Protein AF-A0A8J9YE85-F1 (afdb_monomer)

Nearest PDB structures (foldseek):
  6ahu-assembly1_H  TM=3.643E-01  e=5.214E+00  Homo sapiens

Sequence (180 aa):
MEDIVALFESRMSVFEKSLVQSQTTTKNTSTGSDISALAADYTVFKDLMWKSLSMLRQQLQLLTAGFDRHEMLSRRKVLLFHGLPEDSDEQTESKVLTVIAEKMNLADFDTSSIDFSHRLGTKKDRPRPILSLPSHQTIFSTKDLKERKPKGKRRDKGGEEIKEEKKERKRRKSEERIKN

Mean predicted aligned error: 16.66 Å

pLDDT: mean 77.26, std 16.59, range [39.69, 96.94]

Structure (mmCIF, N/CA/C/O backbone):
data_AF-A0A8J9YE85-F1
#
_entry.id   AF-A0A8J9YE85-F1
#
loop_
_atom_site.group_PDB
_atom_site.id
_atom_site.type_symbol
_atom_site.label_atom_id
_atom_site.label_alt_id
_atom_site.label_comp_id
_atom_site.label_asym_id
_atom_site.label_entity_id
_atom_site.label_seq_id
_atom_site.pdbx_PDB_ins_code
_atom_site.Cartn_x
_atom_site.Cartn_y
_atom_site.Cartn_z
_atom_site.occupancy
_atom_site.B_iso_or_equiv
_atom_site.auth_seq_id
_atom_site.auth_comp_id
_atom_site.auth_asym_id
_atom_site.auth_atom_id
_atom_site.pdbx_PDB_model_num
ATOM 1 N N . MET A 1 1 ? -13.705 11.549 16.065 1.00 61.84 1 MET A N 1
ATOM 2 C CA . MET A 1 1 ? -13.325 10.409 16.938 1.00 61.84 1 MET A CA 1
ATOM 3 C C . MET A 1 1 ? -13.481 10.774 18.405 1.00 61.84 1 MET A C 1
ATOM 5 O O . MET A 1 1 ? -13.991 9.939 19.136 1.00 61.84 1 MET A O 1
ATOM 9 N N . GLU A 1 2 ? -13.136 12.000 18.809 1.00 75.44 2 GLU A N 1
ATOM 10 C CA . GLU A 1 2 ? -13.399 12.525 20.162 1.00 75.44 2 GLU A CA 1
ATOM 11 C C . GLU A 1 2 ? -14.870 12.378 20.587 1.00 75.44 2 GLU A C 1
ATOM 13 O O . GLU A 1 2 ? -15.130 11.910 21.689 1.00 75.44 2 GLU A O 1
ATOM 18 N N . ASP A 1 3 ? -15.828 12.608 19.682 1.00 83.25 3 ASP A N 1
ATOM 19 C CA . ASP A 1 3 ? -17.262 12.442 19.984 1.00 83.25 3 ASP A CA 1
ATOM 20 C C . ASP A 1 3 ? -17.665 11.002 20.347 1.00 83.25 3 ASP A C 1
ATOM 22 O O . ASP A 1 3 ? -18.551 10.782 21.169 1.00 83.25 3 ASP A O 1
ATOM 26 N N . ILE A 1 4 ? -17.013 10.001 19.744 1.00 82.50 4 ILE A N 1
ATOM 27 C CA . ILE A 1 4 ? -17.285 8.579 20.012 1.00 82.50 4 ILE A CA 1
ATOM 28 C C . ILE A 1 4 ? -16.676 8.177 21.358 1.00 82.50 4 ILE A C 1
ATOM 30 O O . ILE A 1 4 ? -17.296 7.438 22.118 1.00 82.50 4 ILE A O 1
ATOM 34 N N . VAL A 1 5 ? -15.484 8.695 21.664 1.00 85.25 5 VAL A N 1
ATOM 35 C CA . VAL A 1 5 ? -14.819 8.484 22.955 1.00 85.25 5 VAL A CA 1
ATOM 36 C C . VAL A 1 5 ? -15.654 9.100 24.077 1.00 85.25 5 VAL A C 1
ATOM 38 O O . VAL A 1 5 ? -16.018 8.391 25.010 1.00 85.25 5 VAL A O 1
ATOM 41 N N . ALA A 1 6 ? -16.076 10.358 23.927 1.00 88.94 6 ALA A N 1
ATOM 42 C CA . ALA A 1 6 ? -16.944 11.034 24.888 1.00 88.94 6 ALA A CA 1
ATOM 43 C C . ALA A 1 6 ? -18.295 10.313 25.070 1.00 88.94 6 ALA A C 1
ATOM 45 O O . ALA A 1 6 ? -18.793 10.188 26.190 1.00 88.94 6 ALA A O 1
ATOM 46 N N . LEU A 1 7 ? -18.880 9.780 23.988 1.00 86.12 7 LEU A N 1
ATOM 47 C CA . LEU A 1 7 ? -20.104 8.976 24.047 1.00 86.12 7 LEU A CA 1
ATOM 48 C C . LEU A 1 7 ? -19.905 7.679 24.849 1.00 86.12 7 LEU A C 1
ATOM 50 O O . LEU A 1 7 ? -20.777 7.309 25.640 1.00 86.12 7 LEU A O 1
ATOM 54 N N . PHE A 1 8 ? -18.781 6.984 24.656 1.00 88.00 8 PHE A N 1
ATOM 55 C CA . PHE A 1 8 ? -18.469 5.757 25.391 1.00 88.00 8 PHE A CA 1
ATOM 56 C C . PHE A 1 8 ? -18.176 6.023 26.861 1.00 88.00 8 PHE A C 1
ATOM 58 O O . PHE A 1 8 ? -18.730 5.330 27.709 1.00 88.00 8 PHE A O 1
ATOM 65 N N . GLU A 1 9 ? -17.377 7.041 27.169 1.00 89.31 9 GLU A N 1
ATOM 66 C CA . GLU A 1 9 ? -17.080 7.449 28.545 1.00 89.31 9 GLU A CA 1
ATOM 67 C C . GLU A 1 9 ? -18.351 7.866 29.289 1.00 89.31 9 GLU A C 1
ATOM 69 O O . GLU A 1 9 ? -18.588 7.434 30.417 1.00 89.31 9 GLU A O 1
ATOM 74 N N . SER A 1 10 ? -19.228 8.631 28.632 1.00 88.88 10 SER A N 1
ATOM 75 C CA . SER A 1 10 ? -20.524 9.022 29.187 1.00 88.88 10 SER A CA 1
ATOM 76 C C . SER A 1 10 ? -21.403 7.804 29.492 1.00 88.88 10 SER A C 1
ATOM 78 O O . SER A 1 10 ? -21.890 7.657 30.615 1.00 88.88 10 SER A O 1
ATOM 80 N N . ARG A 1 11 ? -21.569 6.886 28.527 1.00 85.56 11 ARG A N 1
ATOM 81 C CA . ARG A 1 11 ? -22.364 5.657 28.702 1.00 85.56 11 ARG A CA 1
ATOM 82 C C . ARG A 1 11 ? -21.784 4.740 29.779 1.00 85.56 11 ARG A C 1
ATOM 84 O O . ARG A 1 11 ? -22.551 4.208 30.579 1.00 85.56 11 ARG A O 1
ATOM 91 N N . MET A 1 12 ? -20.460 4.591 29.829 1.00 86.56 12 MET A N 1
ATOM 92 C CA . MET A 1 12 ? -19.775 3.794 30.848 1.00 86.56 12 MET A CA 1
ATOM 93 C C . MET A 1 12 ? -19.963 4.403 32.240 1.00 86.56 12 MET A C 1
ATOM 95 O O . MET A 1 12 ? -20.317 3.693 33.174 1.00 86.56 12 MET A O 1
ATOM 99 N N . SER A 1 13 ? -19.835 5.727 32.369 1.00 88.06 13 SER A N 1
ATOM 100 C CA . SER A 1 13 ? -20.046 6.428 33.640 1.00 88.06 13 SER A CA 1
ATOM 101 C C . SER A 1 13 ? -21.478 6.268 34.161 1.00 88.06 13 SER A C 1
ATOM 103 O O . SER A 1 13 ? -21.687 6.077 35.359 1.00 88.06 13 SER A O 1
ATOM 105 N N . VAL A 1 14 ? -22.482 6.322 33.277 1.00 85.69 14 VAL A N 1
ATOM 106 C CA . VAL A 1 14 ? -23.893 6.086 33.642 1.00 85.69 14 VAL A CA 1
ATOM 107 C C . VAL A 1 14 ? -24.110 4.644 34.108 1.00 85.69 14 VAL A C 1
ATOM 109 O O . VAL A 1 14 ? -24.801 4.416 35.105 1.00 85.69 14 VAL A O 1
ATOM 112 N N . PHE A 1 15 ? -23.493 3.678 33.427 1.00 83.62 15 PHE A N 1
ATOM 113 C CA . PHE A 1 15 ? -23.564 2.269 33.800 1.00 83.62 15 PHE A CA 1
ATOM 114 C C . PHE A 1 15 ? -22.900 1.995 35.159 1.00 83.62 15 PHE A C 1
ATOM 116 O O . PHE A 1 15 ? -23.511 1.370 36.024 1.00 83.62 15 PHE A O 1
ATOM 123 N N . GLU A 1 16 ? -21.692 2.516 35.388 1.00 84.19 16 GLU A N 1
ATOM 124 C CA . GLU A 1 16 ? -20.968 2.376 36.658 1.00 84.19 16 GLU A CA 1
ATOM 125 C C . GLU A 1 16 ? -21.749 2.976 37.831 1.00 84.19 16 GLU A C 1
ATOM 127 O O . GLU A 1 16 ? -21.897 2.330 38.868 1.00 84.19 16 GLU A O 1
ATOM 132 N N . LYS A 1 17 ? -22.320 4.176 37.661 1.00 84.75 17 LYS A N 1
ATOM 133 C CA . LYS A 1 17 ? -23.184 4.799 38.678 1.00 84.75 17 LYS A CA 1
ATOM 134 C C . LYS A 1 17 ? -24.390 3.923 39.016 1.00 84.75 17 LYS A C 1
ATOM 136 O O . LYS A 1 17 ? -24.688 3.730 40.193 1.00 84.75 17 LYS A O 1
ATOM 141 N N . SER A 1 18 ? -25.040 3.363 37.996 1.00 81.88 18 SER A N 1
ATOM 142 C CA . SER A 1 18 ? -26.200 2.480 38.166 1.00 81.88 18 SER A CA 1
ATOM 143 C C . SER A 1 18 ? -25.818 1.184 38.892 1.00 81.88 18 SER A C 1
ATOM 145 O O . SER A 1 18 ? -26.514 0.767 39.813 1.00 81.88 18 SER A O 1
ATOM 147 N N . LEU A 1 19 ? -24.657 0.602 38.575 1.00 81.25 19 LEU A N 1
ATOM 148 C CA . LEU A 1 19 ? -24.124 -0.587 39.248 1.00 81.25 19 LEU A CA 1
ATOM 149 C C . LEU A 1 19 ? -23.833 -0.336 40.739 1.00 81.25 19 LEU A C 1
ATOM 151 O O . LEU A 1 19 ? -24.217 -1.141 41.590 1.00 81.25 19 LEU A O 1
ATOM 155 N N . VAL A 1 20 ? -23.188 0.789 41.067 1.00 82.50 20 VAL A N 1
ATOM 156 C CA . VAL A 1 20 ? -22.874 1.183 42.456 1.00 82.50 20 VAL A CA 1
ATOM 157 C C . VAL A 1 20 ? -24.154 1.419 43.268 1.00 82.50 20 VAL A C 1
ATOM 159 O O . VAL A 1 20 ? -24.246 1.031 44.438 1.00 82.50 20 VAL A O 1
ATOM 162 N N . GLN A 1 21 ? -25.177 2.005 42.644 1.00 79.19 21 GLN A N 1
ATOM 163 C CA . GLN A 1 21 ? -26.478 2.240 43.269 1.00 79.19 21 GLN A CA 1
ATOM 164 C C . GLN A 1 21 ? -27.244 0.931 43.527 1.00 79.19 21 GLN A C 1
ATOM 166 O O . GLN A 1 21 ? -27.798 0.737 44.612 1.00 79.19 21 GLN A O 1
ATOM 171 N N . SER A 1 22 ? -27.213 -0.019 42.587 1.00 72.19 22 SER A N 1
ATOM 172 C CA . SER A 1 22 ? -27.808 -1.347 42.782 1.00 72.19 22 SER A CA 1
ATOM 173 C C . SER A 1 22 ? -27.101 -2.139 43.889 1.00 72.19 22 SER A C 1
ATOM 175 O O . SER A 1 22 ? -27.764 -2.813 44.673 1.00 72.19 22 SER A O 1
ATOM 177 N N . GLN A 1 23 ? -25.773 -2.029 44.015 1.00 72.19 23 GLN A N 1
ATOM 178 C CA . GLN A 1 23 ? -25.004 -2.697 45.075 1.00 72.19 23 GLN A CA 1
ATOM 179 C C . GLN A 1 23 ? -25.269 -2.118 46.470 1.00 72.19 23 GLN A C 1
ATOM 181 O O . GLN A 1 23 ? -25.379 -2.876 47.430 1.00 72.19 23 GLN A O 1
ATOM 186 N N . THR A 1 24 ? -25.416 -0.799 46.603 1.00 66.56 24 THR A N 1
ATOM 187 C CA . THR A 1 24 ? -25.670 -0.141 47.900 1.00 66.56 24 THR A CA 1
ATOM 188 C C . THR A 1 24 ? -27.098 -0.354 48.417 1.00 66.56 24 THR A C 1
ATOM 190 O O . THR A 1 24 ? -27.307 -0.409 49.630 1.00 66.56 24 THR A O 1
ATOM 193 N N . THR A 1 25 ? -28.070 -0.564 47.522 1.00 59.34 25 THR A N 1
ATOM 194 C CA . THR A 1 25 ? -29.496 -0.742 47.868 1.00 59.34 25 THR A CA 1
ATOM 195 C C . THR A 1 25 ? -29.852 -2.183 48.289 1.00 59.34 25 THR A C 1
ATOM 197 O O . THR A 1 25 ? -30.897 -2.419 48.892 1.00 59.34 25 THR A O 1
ATOM 200 N N . THR A 1 26 ? -28.955 -3.162 48.090 1.00 53.44 26 THR A N 1
ATOM 201 C CA . THR A 1 26 ? -29.161 -4.590 48.443 1.00 53.44 26 THR A CA 1
ATOM 202 C C . THR A 1 26 ? -29.450 -4.886 49.923 1.00 53.44 26 THR A C 1
ATOM 204 O O . THR A 1 26 ? -29.822 -6.015 50.240 1.00 53.44 26 THR A O 1
ATOM 207 N N . LYS A 1 27 ? -29.348 -3.915 50.844 1.00 55.06 27 LYS A N 1
ATOM 208 C CA . LYS A 1 27 ? -29.733 -4.124 52.251 1.00 55.06 27 LYS A CA 1
ATOM 209 C C . LYS A 1 27 ? -31.244 -4.143 52.505 1.00 55.06 27 LYS A C 1
ATOM 211 O O . LYS A 1 27 ? -31.629 -4.752 53.492 1.00 55.06 27 LYS A O 1
ATOM 216 N N . ASN A 1 28 ? -32.090 -3.574 51.640 1.00 49.84 28 ASN A N 1
ATOM 217 C CA . ASN A 1 28 ? -33.546 -3.557 51.839 1.00 49.84 28 ASN A CA 1
ATOM 218 C C . ASN A 1 28 ? -34.303 -3.834 50.520 1.00 49.84 28 ASN A C 1
ATOM 220 O O . ASN A 1 28 ? -34.414 -2.958 49.676 1.00 49.84 28 ASN A O 1
ATOM 224 N N . THR A 1 29 ? -34.818 -5.065 50.379 1.00 53.19 29 THR A N 1
ATOM 225 C CA . THR A 1 29 ? -35.979 -5.516 49.564 1.00 53.19 29 THR A CA 1
ATOM 226 C C . THR A 1 29 ? -36.220 -4.918 48.155 1.00 53.19 29 THR A C 1
ATOM 228 O O . THR A 1 29 ? -36.601 -3.760 48.039 1.00 53.19 29 THR A O 1
ATOM 231 N N . SER A 1 30 ? -36.193 -5.799 47.127 1.00 54.22 30 SER A N 1
ATOM 232 C CA . SER A 1 30 ? -36.649 -5.668 45.704 1.00 54.22 30 SER A CA 1
ATOM 233 C C . SER A 1 30 ? -35.582 -5.627 44.579 1.00 54.22 30 SER A C 1
ATOM 235 O O . SER A 1 30 ? -35.732 -4.956 43.569 1.00 54.22 30 SER A O 1
ATOM 237 N N . THR A 1 31 ? -34.519 -6.428 44.680 1.00 56.69 31 THR A N 1
ATOM 238 C CA . THR A 1 31 ? -33.311 -6.350 43.822 1.00 56.69 31 THR A CA 1
ATOM 239 C C . THR A 1 31 ? -33.367 -7.046 42.445 1.00 56.69 31 THR A C 1
ATOM 241 O O . THR A 1 31 ? -32.413 -6.946 41.677 1.00 56.69 31 THR A O 1
ATOM 244 N N . GLY A 1 32 ? -34.438 -7.769 42.098 1.00 59.59 32 GLY A N 1
ATOM 245 C CA . GLY A 1 32 ? -34.475 -8.619 40.892 1.00 59.59 32 GLY A CA 1
ATOM 246 C C . GLY A 1 32 ? -34.659 -7.879 39.557 1.00 59.59 32 GLY A C 1
ATOM 247 O O . GLY A 1 32 ? -34.050 -8.262 38.558 1.00 59.59 32 GLY A O 1
ATOM 248 N N . SER A 1 33 ? -35.478 -6.821 39.520 1.00 61.28 33 SER A N 1
ATOM 249 C CA . SER A 1 33 ? -35.783 -6.090 38.277 1.00 61.28 33 SER A CA 1
ATOM 250 C C . SER A 1 33 ? -34.663 -5.141 37.859 1.00 61.28 33 SER A C 1
ATOM 252 O O . SER A 1 33 ? -34.353 -5.056 36.673 1.00 61.28 33 SER A O 1
ATOM 254 N N . ASP A 1 34 ? -34.015 -4.483 38.822 1.00 73.06 34 ASP A N 1
ATOM 255 C CA . ASP A 1 34 ? -32.970 -3.487 38.552 1.00 73.06 34 ASP A CA 1
ATOM 256 C C . ASP A 1 34 ? -31.701 -4.128 37.984 1.00 73.06 34 ASP A C 1
ATOM 258 O O . ASP A 1 34 ? -31.087 -3.599 37.059 1.00 73.06 34 ASP A O 1
ATOM 262 N N . ILE A 1 35 ? -31.342 -5.322 38.466 1.00 78.94 35 ILE A N 1
ATOM 263 C CA . ILE A 1 35 ? -30.195 -6.076 37.944 1.00 78.94 35 ILE A CA 1
ATOM 264 C C . ILE A 1 35 ? -30.481 -6.579 36.520 1.00 78.94 35 ILE A C 1
ATOM 266 O O . ILE A 1 35 ? -29.587 -6.577 35.674 1.00 78.94 35 ILE A O 1
ATOM 270 N N . SER A 1 36 ? -31.725 -6.973 36.226 1.00 82.19 36 SER A N 1
ATOM 271 C CA . SER A 1 36 ? -32.127 -7.389 34.876 1.00 82.19 36 SER A CA 1
ATOM 272 C C . SER A 1 36 ? -32.099 -6.224 33.883 1.00 82.19 36 SER A C 1
ATOM 274 O O . SER A 1 36 ? -31.673 -6.410 32.743 1.00 82.19 36 SER A O 1
ATOM 276 N N . ALA A 1 37 ? -32.535 -5.032 34.299 1.00 82.31 37 ALA A N 1
ATOM 277 C CA . ALA A 1 37 ? -32.461 -3.823 33.481 1.00 82.31 37 ALA A CA 1
ATOM 278 C C . ALA A 1 37 ? -31.002 -3.422 33.213 1.00 82.31 37 ALA A C 1
ATOM 280 O O . ALA A 1 37 ? -30.626 -3.174 32.069 1.00 82.31 37 ALA A O 1
ATOM 281 N N . LEU A 1 38 ? -30.151 -3.480 34.241 1.00 83.19 38 LEU A N 1
ATOM 282 C CA . LEU A 1 38 ? -28.723 -3.201 34.112 1.00 83.19 38 LEU A CA 1
ATOM 283 C C . LEU A 1 38 ? -28.020 -4.197 33.175 1.00 83.19 38 LEU A C 1
ATOM 285 O O . LEU A 1 38 ? -27.192 -3.810 32.351 1.00 83.19 38 LEU A O 1
ATOM 289 N N . ALA A 1 39 ? -28.367 -5.484 33.252 1.00 85.19 39 ALA A N 1
ATOM 290 C CA . ALA A 1 39 ? -27.852 -6.492 32.330 1.00 85.19 39 ALA A CA 1
ATOM 291 C C . ALA A 1 39 ? -28.259 -6.199 30.874 1.00 85.19 39 ALA A C 1
ATOM 293 O O . ALA A 1 39 ? -27.429 -6.326 29.971 1.00 85.19 39 ALA A O 1
ATOM 294 N N . ALA A 1 40 ? -29.500 -5.758 30.642 1.00 86.31 40 ALA A N 1
ATOM 295 C CA . ALA A 1 40 ? -29.955 -5.345 29.318 1.00 86.31 40 ALA A CA 1
ATOM 296 C C . ALA A 1 40 ? -29.157 -4.132 28.802 1.00 86.31 40 ALA A C 1
ATOM 298 O O . ALA A 1 40 ? -28.627 -4.178 27.689 1.00 86.31 40 ALA A O 1
ATOM 299 N N . ASP A 1 41 ? -28.957 -3.104 29.627 1.00 84.06 41 ASP A N 1
ATOM 300 C CA . ASP A 1 41 ? -28.161 -1.925 29.262 1.00 84.06 41 ASP A CA 1
ATOM 301 C C . ASP A 1 41 ? -26.705 -2.27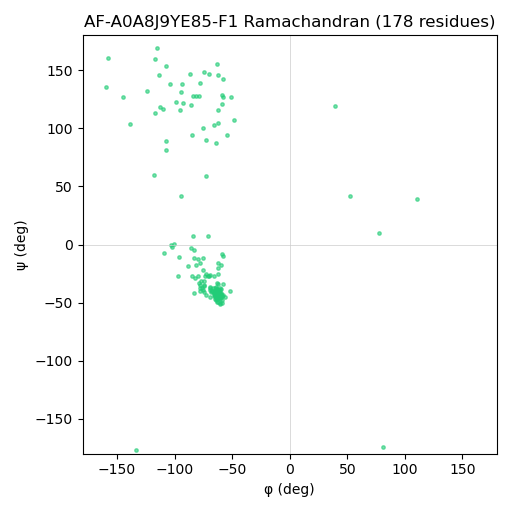7 28.928 1.00 84.06 41 ASP A C 1
ATOM 303 O O . ASP A 1 41 ? -26.144 -1.767 27.951 1.00 84.06 41 ASP A O 1
ATOM 307 N N . TYR A 1 42 ? -26.103 -3.211 29.673 1.00 85.31 42 TYR A N 1
ATOM 308 C CA . TYR A 1 42 ? -24.766 -3.721 29.367 1.00 85.31 42 TYR A CA 1
ATOM 309 C C . TYR A 1 42 ? -24.708 -4.396 27.993 1.00 85.31 42 TYR A C 1
ATOM 311 O O . TYR A 1 42 ? -23.774 -4.156 27.224 1.00 85.31 42 TYR A O 1
ATOM 319 N N . THR A 1 43 ? -25.701 -5.227 27.656 1.00 90.00 43 THR A N 1
ATOM 320 C CA . THR A 1 43 ? -25.740 -5.885 26.340 1.00 90.00 43 THR A CA 1
ATOM 321 C C . THR A 1 43 ? -25.862 -4.875 25.202 1.00 90.00 43 THR A C 1
ATOM 323 O O . THR A 1 43 ? -25.123 -4.972 24.223 1.00 90.00 43 THR A O 1
ATOM 326 N N . VAL A 1 44 ? -26.687 -3.838 25.371 1.00 88.88 44 VAL A N 1
ATOM 327 C CA . VAL A 1 44 ? -26.838 -2.754 24.390 1.00 88.88 44 VAL A CA 1
ATOM 328 C C . VAL A 1 44 ? -25.531 -1.979 24.212 1.00 88.88 44 VAL A C 1
ATOM 330 O O . VAL A 1 44 ? -25.119 -1.701 23.083 1.00 88.88 44 VAL A O 1
ATOM 333 N N . PHE A 1 45 ? -24.845 -1.651 25.310 1.00 87.25 45 PHE A N 1
ATOM 334 C CA . PHE A 1 45 ? -23.551 -0.972 25.257 1.00 87.25 45 PHE 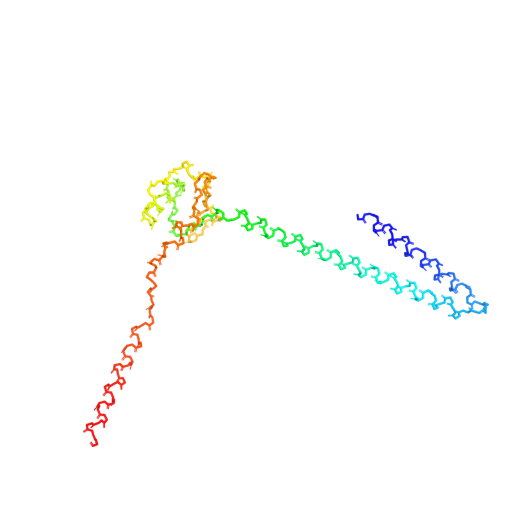A CA 1
ATOM 335 C C . PHE A 1 45 ? -22.477 -1.832 24.575 1.00 87.25 45 PHE A C 1
ATOM 337 O O . PHE A 1 45 ? -21.739 -1.352 23.710 1.00 87.25 45 PHE A O 1
ATOM 344 N N . LYS A 1 46 ? -22.415 -3.123 24.911 1.00 89.69 46 LYS A N 1
ATOM 345 C CA . LYS A 1 46 ? -21.496 -4.079 24.289 1.00 89.69 46 LYS A CA 1
ATOM 346 C C . LYS A 1 46 ? -21.736 -4.193 22.783 1.00 89.69 46 LYS A C 1
ATOM 348 O O . LYS A 1 46 ? -20.777 -4.191 22.011 1.00 89.69 46 LYS A O 1
ATOM 353 N N . ASP A 1 47 ? -22.990 -4.241 22.352 1.00 91.81 47 ASP A N 1
ATOM 354 C CA . ASP A 1 47 ? -23.337 -4.268 20.931 1.00 91.81 47 ASP A CA 1
ATOM 355 C C . ASP A 1 47 ? -22.924 -2.978 20.217 1.00 91.81 47 ASP A C 1
ATOM 357 O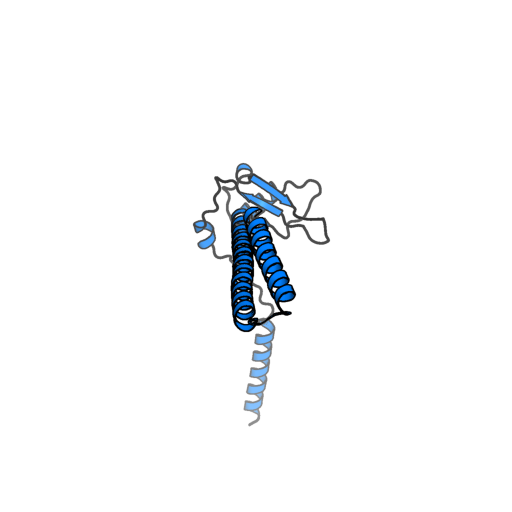 O . ASP A 1 47 ? -22.412 -3.027 19.096 1.00 91.81 47 ASP A O 1
ATOM 361 N N . LEU A 1 48 ? -23.097 -1.821 20.862 1.00 89.94 48 LEU A N 1
ATOM 362 C CA . LEU A 1 48 ? -22.636 -0.536 20.335 1.00 89.94 48 LEU A CA 1
ATOM 363 C C . LEU A 1 48 ? -21.109 -0.513 20.152 1.00 89.94 48 LEU A C 1
ATOM 365 O O . LEU A 1 48 ? -20.623 -0.086 19.101 1.00 89.94 48 LEU A O 1
ATOM 369 N N . MET A 1 49 ? -20.359 -1.013 21.136 1.00 89.69 49 MET A N 1
ATOM 370 C CA . MET A 1 49 ? -18.901 -1.159 21.072 1.00 89.69 49 MET A CA 1
ATOM 371 C C . MET A 1 49 ? -18.478 -2.043 19.891 1.00 89.69 49 MET A C 1
ATOM 373 O O . MET A 1 49 ? -17.656 -1.634 19.068 1.00 89.69 49 MET A O 1
ATOM 377 N N . TRP A 1 50 ? -19.081 -3.228 19.751 1.00 92.25 50 TRP A N 1
ATOM 378 C CA . TRP A 1 50 ? -18.767 -4.151 18.656 1.00 92.25 50 TRP A CA 1
ATOM 379 C C . TRP A 1 50 ? -19.117 -3.594 17.280 1.00 92.25 50 TRP A C 1
ATOM 381 O O . TRP A 1 50 ? -18.343 -3.765 16.333 1.00 92.25 50 TRP A O 1
ATOM 391 N N . LYS A 1 51 ? -20.254 -2.902 17.159 1.00 92.75 51 LYS A N 1
ATOM 392 C CA . LYS A 1 51 ? -20.645 -2.213 15.923 1.00 92.75 51 LYS A CA 1
ATOM 393 C C . LYS A 1 51 ? -19.639 -1.125 15.561 1.00 92.75 51 LYS A C 1
ATOM 395 O O . LYS A 1 51 ? -19.212 -1.056 14.412 1.00 92.75 51 LYS A O 1
ATOM 400 N N . SER A 1 52 ? -19.202 -0.336 16.538 1.00 91.44 52 SER A N 1
ATOM 401 C CA . SER A 1 52 ? -18.228 0.741 16.326 1.00 91.44 52 SER A CA 1
ATOM 402 C C . SER A 1 52 ? -16.855 0.202 15.915 1.00 91.44 52 SER A C 1
ATOM 404 O O . SER A 1 52 ? -16.260 0.694 14.957 1.00 91.44 52 SER A O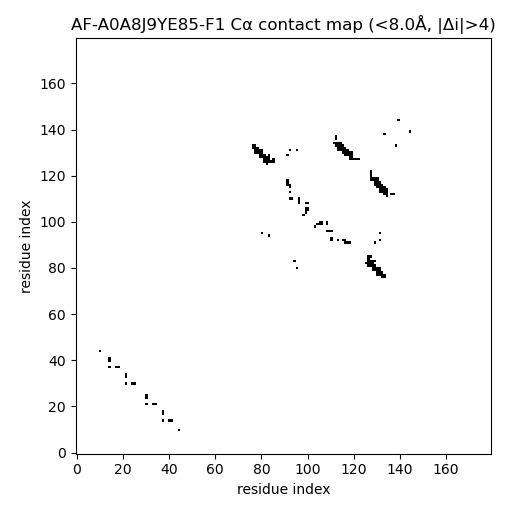 1
ATOM 406 N N . LEU A 1 53 ? -16.383 -0.869 16.563 1.00 92.12 53 LEU A N 1
ATOM 407 C CA . LEU A 1 53 ? -15.145 -1.557 16.183 1.00 92.12 53 LEU A CA 1
ATOM 408 C C . LEU A 1 53 ? -15.238 -2.148 14.767 1.00 92.12 53 LEU A C 1
ATOM 410 O O . LEU A 1 53 ? -14.301 -2.039 13.976 1.00 92.12 53 LEU A O 1
ATOM 414 N N . SER A 1 54 ? -16.379 -2.756 14.435 1.00 95.06 54 SER A N 1
ATOM 415 C CA . SER A 1 54 ? -16.622 -3.324 13.104 1.00 95.06 54 SER A CA 1
ATOM 416 C C . SER A 1 54 ? -16.622 -2.243 12.025 1.00 95.06 54 SER A C 1
ATOM 418 O O . SER A 1 54 ? -16.005 -2.431 10.978 1.00 95.06 54 SER A O 1
ATOM 420 N N . MET A 1 55 ? -17.235 -1.091 12.301 1.00 93.69 55 MET A N 1
ATOM 421 C CA . MET A 1 55 ? -17.233 0.070 11.412 1.00 93.69 55 ME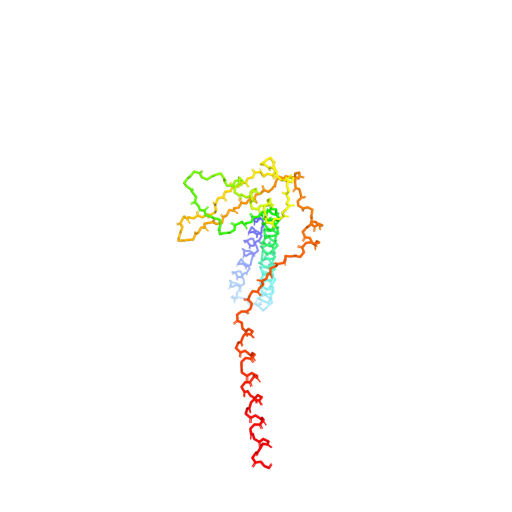T A CA 1
ATOM 422 C C . MET A 1 55 ? -15.809 0.588 11.177 1.00 93.69 55 MET A C 1
ATOM 424 O O . MET A 1 55 ? -15.412 0.800 10.033 1.00 93.69 55 MET A O 1
ATOM 428 N N . LEU A 1 56 ? -15.006 0.730 12.238 1.00 93.31 56 LEU A N 1
ATOM 429 C CA . LEU A 1 56 ? -13.610 1.163 12.123 1.00 93.31 56 LEU A CA 1
ATOM 430 C C . LEU A 1 56 ? -12.787 0.179 11.282 1.00 93.31 56 LEU A C 1
ATOM 432 O O . LEU A 1 56 ? -12.030 0.582 10.400 1.00 93.31 56 LEU A O 1
ATOM 436 N N . ARG A 1 57 ? -12.978 -1.126 11.505 1.00 95.31 57 ARG A N 1
ATOM 437 C CA . ARG A 1 57 ? -12.352 -2.171 10.690 1.00 95.31 57 ARG A CA 1
ATOM 438 C C . ARG A 1 57 ? -12.739 -2.042 9.216 1.00 95.31 57 ARG A C 1
ATOM 440 O O . ARG A 1 57 ? -11.869 -2.156 8.358 1.00 95.31 57 ARG A O 1
ATOM 447 N N . GLN A 1 58 ? -14.015 -1.812 8.914 1.00 96.31 58 GLN A N 1
ATOM 448 C CA . GLN A 1 58 ? -14.485 -1.627 7.538 1.00 96.31 58 GLN A CA 1
ATOM 449 C C . GLN A 1 58 ? -13.881 -0.374 6.894 1.00 96.31 58 GLN A C 1
ATOM 451 O O . GLN A 1 58 ? -13.427 -0.436 5.754 1.00 96.31 58 GLN A O 1
ATOM 456 N N . GLN A 1 59 ? -13.811 0.741 7.626 1.00 95.25 59 GLN A N 1
ATOM 457 C CA . GLN A 1 59 ? -13.166 1.969 7.151 1.00 95.25 59 GLN A CA 1
ATOM 458 C C . GLN A 1 59 ? -11.685 1.746 6.836 1.00 95.25 59 GLN A C 1
ATOM 460 O O . GLN A 1 59 ? -11.212 2.178 5.786 1.00 95.25 59 GLN A O 1
ATOM 465 N N . LEU A 1 60 ? -10.968 1.015 7.694 1.00 96.81 60 LEU A N 1
ATOM 466 C CA . LEU A 1 60 ? -9.571 0.666 7.450 1.00 96.81 60 LEU A CA 1
ATOM 467 C C . LEU A 1 60 ? -9.420 -0.201 6.194 1.00 96.81 60 LEU A C 1
ATOM 469 O O . LEU A 1 60 ? -8.565 0.079 5.363 1.00 96.81 60 LEU A O 1
ATOM 473 N N . GLN A 1 61 ? -10.277 -1.209 6.015 1.00 96.56 61 GLN A N 1
ATOM 474 C CA . GLN A 1 61 ? -10.262 -2.059 4.820 1.00 96.56 61 GLN A CA 1
ATOM 475 C C . GLN A 1 61 ? -10.508 -1.260 3.534 1.00 96.56 61 GLN A C 1
ATOM 477 O O . GLN A 1 61 ? -9.813 -1.469 2.540 1.00 96.56 61 GLN A O 1
ATOM 482 N N . LEU A 1 62 ? -11.466 -0.329 3.556 1.00 96.19 62 LEU A N 1
ATOM 483 C CA . LEU A 1 62 ? -11.732 0.567 2.430 1.00 96.19 62 LEU A CA 1
ATOM 484 C C . LEU A 1 62 ? -10.530 1.466 2.132 1.00 96.19 62 LEU A C 1
ATOM 486 O O . LEU A 1 62 ? -10.181 1.647 0.966 1.00 96.19 62 LEU A O 1
ATOM 490 N N . LEU A 1 63 ? -9.878 1.990 3.171 1.00 96.94 63 LEU A N 1
ATOM 491 C CA . LEU A 1 63 ? -8.684 2.814 3.021 1.00 96.94 63 LEU A CA 1
ATOM 492 C C . LEU A 1 63 ? -7.526 2.019 2.410 1.00 96.94 63 LEU A C 1
ATOM 494 O O . LEU A 1 63 ? -6.904 2.499 1.466 1.00 96.94 63 LEU A O 1
ATOM 498 N N . THR A 1 64 ? -7.267 0.799 2.889 1.00 95.81 64 THR A N 1
ATOM 499 C CA . THR A 1 64 ? -6.225 -0.076 2.331 1.00 95.81 64 THR A CA 1
ATOM 500 C C . THR A 1 64 ? -6.501 -0.393 0.862 1.00 95.81 64 THR A C 1
ATOM 502 O O . THR A 1 64 ? -5.625 -0.208 0.024 1.00 95.81 64 THR A O 1
ATOM 505 N N . ALA A 1 65 ? -7.735 -0.767 0.516 1.00 95.06 65 ALA A N 1
ATOM 506 C CA . ALA A 1 65 ? -8.105 -1.038 -0.874 1.00 95.06 65 ALA A CA 1
ATOM 507 C C . ALA A 1 65 ? -7.993 0.212 -1.770 1.00 95.06 65 ALA A C 1
ATOM 509 O O . ALA A 1 65 ? -7.579 0.127 -2.930 1.00 95.06 65 ALA A O 1
ATOM 510 N N . GLY A 1 66 ? -8.355 1.385 -1.243 1.00 94.50 66 GLY A N 1
ATOM 511 C CA . GLY A 1 66 ? -8.191 2.664 -1.929 1.00 94.50 66 GLY A CA 1
ATOM 512 C C . GLY A 1 66 ? -6.722 3.013 -2.164 1.00 94.50 66 GLY A C 1
ATOM 513 O O . GLY A 1 66 ? -6.364 3.446 -3.262 1.00 94.50 66 GLY A O 1
ATOM 514 N N . PHE A 1 67 ? -5.871 2.770 -1.167 1.00 94.69 67 PHE A N 1
ATOM 515 C CA . PHE A 1 67 ? -4.430 2.974 -1.262 1.00 94.69 67 PHE A CA 1
ATOM 516 C C . PHE A 1 67 ? -3.800 2.060 -2.315 1.00 94.69 67 PHE A C 1
ATOM 518 O O . PHE A 1 67 ? -3.098 2.557 -3.193 1.00 94.69 67 PHE A O 1
ATOM 525 N N . ASP A 1 68 ? -4.131 0.767 -2.310 1.00 92.56 68 ASP A N 1
ATOM 526 C CA . ASP A 1 68 ? -3.653 -0.184 -3.319 1.00 92.56 68 ASP A CA 1
ATOM 527 C C . ASP A 1 68 ? -4.063 0.252 -4.728 1.00 92.56 68 ASP A C 1
ATOM 529 O O . ASP A 1 68 ? -3.252 0.262 -5.654 1.00 92.56 68 ASP A O 1
ATOM 533 N N . ARG A 1 69 ? -5.315 0.694 -4.906 1.00 90.50 69 ARG A N 1
ATOM 534 C CA . ARG A 1 69 ? -5.785 1.218 -6.195 1.00 90.50 69 ARG A CA 1
ATOM 535 C C . ARG A 1 69 ? -5.000 2.457 -6.617 1.00 90.50 69 ARG A C 1
ATOM 537 O O . ARG A 1 69 ? -4.644 2.574 -7.789 1.00 90.50 69 ARG A O 1
ATOM 544 N N . HIS A 1 70 ? -4.744 3.379 -5.695 1.00 90.06 70 HIS A N 1
ATOM 545 C CA . HIS A 1 70 ? -3.971 4.586 -5.972 1.00 90.06 70 HIS A CA 1
ATOM 546 C C . HIS A 1 70 ? -2.518 4.251 -6.341 1.00 90.06 70 HIS A C 1
ATOM 548 O O . HIS A 1 70 ? -1.987 4.768 -7.324 1.00 90.06 70 HIS A O 1
ATOM 554 N N . GLU A 1 71 ? -1.898 3.32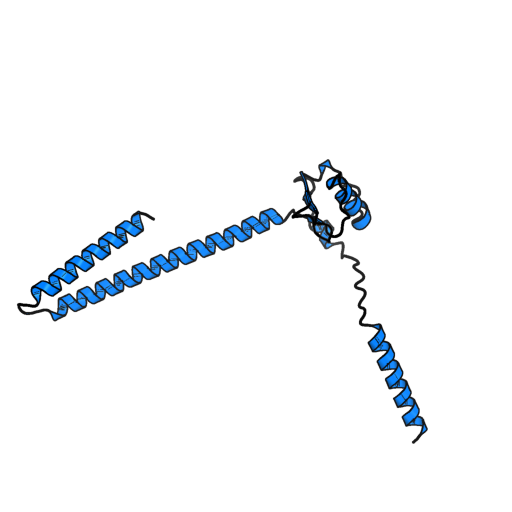1 -5.618 1.00 89.31 71 GLU A N 1
ATOM 555 C CA . GLU A 1 71 ? -0.557 2.831 -5.913 1.00 89.31 71 GLU A CA 1
ATOM 556 C C . GLU A 1 71 ? -0.499 2.140 -7.285 1.00 89.31 71 GLU A C 1
ATOM 558 O O . GLU A 1 71 ? 0.378 2.440 -8.099 1.00 89.31 71 GLU A O 1
ATOM 563 N N . MET A 1 72 ? -1.464 1.269 -7.596 1.00 86.88 72 MET A N 1
ATOM 564 C CA . MET A 1 72 ? -1.574 0.622 -8.906 1.00 86.88 72 MET A CA 1
ATOM 565 C C . MET A 1 72 ? -1.771 1.637 -10.038 1.00 86.88 72 MET A C 1
ATOM 567 O O . MET A 1 72 ? -1.172 1.491 -11.103 1.00 86.88 72 MET A O 1
ATOM 571 N N . LEU A 1 73 ? -2.585 2.676 -9.825 1.00 84.12 73 LEU A N 1
ATOM 572 C CA . LEU A 1 73 ? -2.787 3.744 -10.807 1.00 84.12 73 LEU A CA 1
ATOM 573 C C . LEU A 1 73 ? -1.510 4.552 -11.042 1.00 84.12 73 LEU A C 1
ATOM 575 O O . LEU A 1 73 ? -1.204 4.854 -12.196 1.00 84.12 73 LEU A O 1
ATOM 579 N N . SER A 1 74 ? -0.754 4.845 -9.983 1.00 81.00 74 SER A N 1
ATOM 580 C CA . SER A 1 74 ? 0.553 5.503 -10.077 1.00 81.00 74 SER A CA 1
ATOM 581 C C . SER A 1 74 ? 1.555 4.650 -10.868 1.00 81.00 74 SER A C 1
ATOM 583 O O . SER A 1 74 ? 2.221 5.134 -11.783 1.00 81.00 74 SER A O 1
ATOM 585 N N . ARG A 1 75 ? 1.582 3.334 -10.620 1.00 82.12 75 ARG A N 1
ATOM 586 C CA . ARG A 1 75 ? 2.474 2.389 -11.313 1.00 82.12 75 ARG A CA 1
ATOM 587 C C . ARG A 1 75 ? 2.052 2.059 -12.748 1.00 82.12 75 ARG A C 1
ATOM 589 O O . ARG A 1 75 ? 2.845 1.480 -13.482 1.00 82.12 75 ARG A O 1
ATOM 596 N N . ARG A 1 76 ? 0.841 2.416 -13.195 1.00 80.50 76 ARG A N 1
ATOM 597 C CA . ARG A 1 76 ? 0.305 1.944 -14.492 1.00 80.50 76 ARG A CA 1
ATOM 598 C C . ARG A 1 76 ? 1.108 2.394 -15.715 1.00 80.50 76 ARG A C 1
ATOM 600 O O . ARG A 1 76 ? 0.991 1.776 -16.766 1.00 80.50 76 ARG A O 1
ATOM 607 N N . LYS A 1 77 ? 1.837 3.508 -15.605 1.00 81.06 77 LYS A N 1
ATOM 608 C CA . LYS A 1 77 ? 2.650 4.068 -16.697 1.00 81.06 77 LYS A CA 1
ATOM 609 C C . LYS A 1 77 ? 4.137 3.762 -16.533 1.00 81.06 77 LYS A C 1
ATOM 611 O O . LYS A 1 77 ? 4.925 4.139 -17.381 1.00 81.06 77 LYS A O 1
ATOM 616 N N . VAL A 1 78 ? 4.521 3.088 -15.457 1.00 86.94 78 VAL A N 1
ATOM 617 C CA . VAL A 1 78 ? 5.912 2.753 -15.180 1.00 86.94 78 VAL A CA 1
ATOM 618 C C . VAL A 1 78 ? 6.331 1.553 -16.023 1.00 86.94 78 VAL A C 1
ATOM 620 O O . VAL A 1 78 ? 5.703 0.496 -15.959 1.00 86.94 78 VAL A O 1
ATOM 623 N N . LEU A 1 79 ? 7.442 1.686 -16.743 1.00 88.44 79 LEU A N 1
ATOM 624 C CA . LEU A 1 79 ? 8.139 0.571 -17.375 1.00 88.44 79 LEU A CA 1
ATOM 625 C C . LEU A 1 79 ? 9.393 0.215 -16.580 1.00 88.44 79 LEU A C 1
ATOM 627 O O . LEU A 1 79 ? 10.133 1.090 -16.130 1.00 88.44 79 LEU A O 1
ATOM 631 N N . LEU A 1 80 ? 9.627 -1.087 -16.416 1.00 91.56 80 LEU A N 1
ATOM 632 C CA . LEU A 1 80 ? 10.780 -1.612 -15.695 1.00 91.56 80 LEU A CA 1
ATOM 633 C C . LEU A 1 80 ? 11.659 -2.426 -16.645 1.00 91.56 80 LEU A C 1
ATOM 635 O O . LEU A 1 80 ? 11.258 -3.487 -17.129 1.00 91.56 80 LEU A O 1
ATOM 639 N N . PHE A 1 81 ? 12.864 -1.930 -16.910 1.00 91.19 81 PHE A N 1
ATOM 640 C CA . PHE A 1 81 ? 13.829 -2.581 -17.789 1.00 91.19 81 PHE A CA 1
ATOM 641 C C . PHE A 1 81 ? 14.856 -3.349 -16.962 1.00 91.19 81 PHE A C 1
ATOM 643 O O . PHE A 1 81 ? 15.554 -2.782 -16.121 1.00 91.19 81 PHE A O 1
ATOM 650 N N . HIS A 1 82 ? 14.961 -4.652 -17.213 1.00 92.25 82 HIS A N 1
ATOM 651 C CA . HIS A 1 82 ? 15.877 -5.551 -16.514 1.00 92.25 82 HIS A CA 1
ATOM 652 C C . HIS A 1 82 ? 17.043 -5.976 -17.408 1.00 92.25 82 HIS A C 1
ATOM 654 O O . HIS A 1 82 ? 16.906 -6.054 -18.626 1.00 92.25 82 HIS A O 1
ATOM 660 N N . GLY A 1 83 ? 18.174 -6.321 -16.785 1.00 89.25 83 GLY A N 1
ATOM 661 C CA . GLY A 1 83 ? 19.310 -6.931 -17.485 1.00 89.25 83 GLY A CA 1
ATOM 662 C C . GLY A 1 83 ? 20.161 -5.961 -18.303 1.00 89.25 83 GLY A C 1
ATOM 663 O O . GLY A 1 83 ? 21.023 -6.411 -19.050 1.00 89.25 83 GLY A O 1
ATOM 664 N N . LEU A 1 84 ? 19.943 -4.651 -18.166 1.00 90.62 84 LEU A N 1
ATOM 665 C CA . LEU A 1 84 ? 20.753 -3.644 -18.845 1.00 90.62 84 LEU A CA 1
ATOM 666 C C . LEU A 1 84 ? 22.059 -3.409 -18.077 1.00 90.62 84 LEU A C 1
ATOM 668 O O . LEU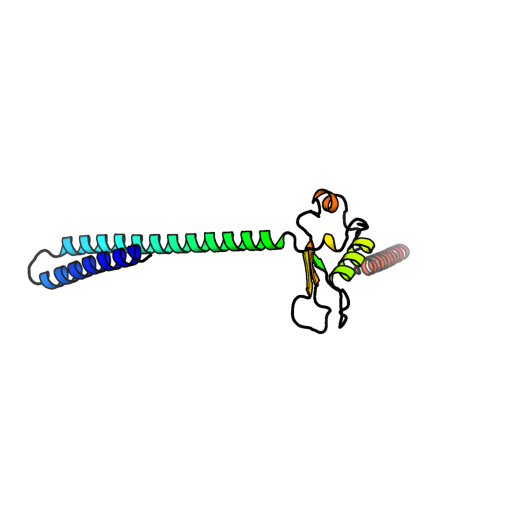 A 1 84 ? 21.980 -3.125 -16.879 1.00 90.62 84 LEU A O 1
ATOM 672 N N . PRO A 1 85 ? 23.234 -3.491 -18.724 1.00 89.25 85 PRO A N 1
ATOM 673 C CA . PRO A 1 85 ? 24.521 -3.293 -18.058 1.00 89.25 85 PRO A CA 1
ATOM 674 C C . PRO A 1 85 ? 24.599 -1.906 -17.403 1.00 89.25 85 PRO A C 1
ATOM 676 O O . PRO A 1 85 ? 24.030 -0.940 -17.921 1.00 89.25 85 PRO A O 1
ATOM 679 N N . GLU A 1 86 ? 25.233 -1.828 -16.232 1.00 89.69 86 GLU A N 1
ATOM 680 C CA . GLU A 1 86 ? 25.429 -0.586 -15.471 1.00 89.69 86 GLU A CA 1
ATOM 681 C C . GLU A 1 86 ? 26.786 0.030 -15.804 1.00 89.69 86 GLU A C 1
ATOM 683 O O . GLU A 1 86 ? 27.797 -0.661 -15.717 1.00 89.69 86 GLU A O 1
ATOM 688 N N . ASP A 1 87 ? 26.796 1.330 -16.099 1.00 87.81 87 ASP A N 1
ATOM 689 C CA . ASP A 1 87 ? 28.026 2.109 -16.284 1.00 87.81 87 ASP A CA 1
ATOM 690 C C . ASP A 1 87 ? 28.110 3.204 -15.209 1.00 87.81 87 ASP A C 1
ATOM 692 O O . ASP A 1 87 ? 27.102 3.544 -14.581 1.00 87.81 87 ASP A O 1
ATOM 696 N N . SER A 1 88 ? 29.308 3.738 -14.953 1.00 80.31 88 SER A N 1
ATOM 697 C CA . SER A 1 88 ? 29.528 4.761 -13.917 1.00 80.31 88 SER A CA 1
ATOM 698 C C . SER A 1 88 ? 28.856 6.100 -14.235 1.00 80.31 88 SER A C 1
ATOM 700 O O . SER A 1 88 ? 28.295 6.696 -13.321 1.00 80.31 88 SER A O 1
ATOM 702 N N . ASP A 1 89 ? 28.844 6.504 -15.509 1.00 83.25 89 ASP A N 1
ATOM 703 C CA . ASP A 1 89 ? 28.218 7.736 -16.018 1.00 83.25 89 ASP A CA 1
ATOM 704 C C . ASP A 1 89 ? 27.105 7.401 -17.021 1.00 83.25 89 ASP A C 1
ATOM 706 O O . ASP A 1 89 ? 27.166 7.726 -18.208 1.00 83.25 89 ASP A O 1
ATOM 710 N N . GLU A 1 90 ? 26.094 6.658 -16.569 1.00 83.12 90 GLU A N 1
ATOM 711 C CA . GLU A 1 90 ? 25.039 6.197 -17.468 1.00 83.12 90 GLU A CA 1
ATOM 712 C C . GLU A 1 90 ? 23.924 7.225 -17.699 1.00 83.12 90 GLU A C 1
ATOM 714 O O . GLU A 1 90 ? 23.251 7.677 -16.775 1.00 83.12 90 GLU A O 1
ATOM 719 N N . GLN A 1 91 ? 23.645 7.493 -18.976 1.00 89.56 91 GLN A N 1
ATOM 720 C CA . GLN A 1 91 ? 22.408 8.138 -19.410 1.00 89.56 91 GLN A CA 1
ATOM 721 C C . GLN A 1 91 ? 21.325 7.067 -19.568 1.00 89.56 91 GLN A C 1
ATOM 723 O O . GLN A 1 91 ? 21.239 6.371 -20.584 1.00 89.56 91 GLN A O 1
ATOM 728 N N . THR A 1 92 ? 20.530 6.873 -18.513 1.00 90.69 92 THR A N 1
ATOM 729 C CA . THR A 1 92 ? 19.531 5.790 -18.471 1.00 90.69 92 THR A CA 1
ATOM 730 C C . THR A 1 92 ? 18.449 5.945 -19.543 1.00 90.69 92 THR A C 1
ATOM 732 O O . THR A 1 92 ? 18.014 4.942 -20.103 1.00 90.69 92 THR A O 1
ATOM 735 N N . GLU A 1 93 ? 18.078 7.180 -19.884 1.00 90.81 93 GLU A N 1
ATOM 736 C CA . GLU A 1 93 ? 17.108 7.501 -20.937 1.00 90.81 93 GLU A CA 1
ATOM 737 C C . GLU A 1 93 ? 17.575 6.979 -22.295 1.00 90.81 93 GLU A C 1
ATOM 739 O O . GLU A 1 93 ? 16.861 6.219 -22.944 1.00 90.81 93 GLU A O 1
ATOM 744 N N . SER A 1 94 ? 18.815 7.288 -22.684 1.00 89.88 94 SER A N 1
ATOM 745 C CA . SER A 1 94 ? 19.398 6.834 -23.948 1.00 89.88 94 SER A CA 1
ATOM 746 C C . SER A 1 94 ? 19.435 5.309 -24.045 1.00 89.88 94 SER A C 1
ATOM 748 O O . SER A 1 94 ? 19.056 4.755 -25.073 1.00 89.88 94 SER A O 1
ATOM 750 N N . LYS A 1 95 ? 19.801 4.610 -22.959 1.00 89.69 95 LYS A N 1
ATOM 751 C CA . LYS A 1 95 ? 19.772 3.135 -22.916 1.00 89.69 95 LYS A CA 1
ATOM 752 C C . LYS A 1 95 ? 18.363 2.583 -23.131 1.00 89.69 95 LYS A C 1
ATOM 754 O O . LYS A 1 95 ? 18.190 1.599 -23.848 1.00 89.69 95 LYS A O 1
ATOM 759 N N . VAL A 1 96 ? 17.361 3.200 -22.509 1.00 90.69 96 VAL A N 1
ATOM 760 C CA . VAL A 1 96 ? 15.956 2.810 -22.674 1.00 90.69 96 VAL A CA 1
ATOM 761 C C . VAL A 1 96 ? 15.496 3.048 -24.114 1.00 90.69 96 VAL A C 1
ATOM 763 O O . VAL A 1 96 ? 14.906 2.146 -24.706 1.00 90.69 96 VAL A O 1
ATOM 766 N N . LEU A 1 97 ? 15.830 4.194 -24.712 1.00 90.00 97 LEU A N 1
ATOM 767 C CA . LEU A 1 97 ? 15.500 4.508 -26.105 1.00 90.00 97 LEU A CA 1
ATOM 768 C C . LEU A 1 97 ? 16.123 3.520 -27.088 1.00 90.00 97 LEU A C 1
ATOM 770 O O . LEU A 1 97 ? 15.414 3.004 -27.948 1.00 90.00 97 LEU A O 1
ATOM 774 N N . THR A 1 98 ? 17.405 3.180 -26.925 1.00 89.56 98 THR A N 1
ATOM 775 C CA . THR A 1 98 ? 18.064 2.163 -27.757 1.00 89.56 98 THR A CA 1
ATOM 776 C C . THR A 1 98 ? 17.318 0.831 -27.687 1.00 89.56 98 THR A C 1
ATOM 778 O O . THR A 1 98 ? 17.038 0.217 -28.712 1.00 89.56 98 THR A O 1
ATOM 781 N N . VAL A 1 99 ? 16.921 0.396 -26.487 1.00 89.94 99 VAL A N 1
ATOM 782 C CA . VAL A 1 99 ? 16.179 -0.861 -26.308 1.00 89.94 99 VAL A CA 1
ATOM 783 C C . VAL A 1 99 ? 14.796 -0.794 -26.954 1.00 89.94 99 VAL A C 1
ATOM 785 O O . VAL A 1 99 ? 14.373 -1.762 -27.588 1.00 89.94 99 VAL A O 1
ATOM 788 N N . ILE A 1 100 ? 14.085 0.324 -26.810 1.00 88.69 100 ILE A N 1
ATOM 789 C CA . ILE A 1 100 ? 12.766 0.530 -27.420 1.00 88.69 100 ILE A CA 1
ATOM 790 C C . ILE A 1 100 ? 12.879 0.519 -28.952 1.00 88.69 100 ILE A C 1
ATOM 792 O O . ILE A 1 100 ? 12.137 -0.214 -29.613 1.00 88.69 100 ILE A O 1
ATOM 796 N N . ALA A 1 101 ? 13.840 1.249 -29.514 1.00 88.44 101 ALA A N 1
ATOM 797 C CA . ALA A 1 101 ? 14.080 1.304 -30.950 1.00 88.44 101 ALA A CA 1
ATOM 798 C C . ALA A 1 101 ? 14.461 -0.077 -31.511 1.00 88.44 101 ALA A C 1
ATOM 800 O O . ALA A 1 101 ? 13.835 -0.550 -32.456 1.00 88.44 101 ALA A O 1
ATOM 801 N N . GLU A 1 102 ? 15.418 -0.772 -30.888 1.00 88.12 102 GLU A N 1
ATOM 802 C CA . GLU A 1 102 ? 15.933 -2.055 -31.382 1.00 88.12 102 GLU A CA 1
ATOM 803 C C . GLU A 1 102 ? 14.989 -3.240 -31.164 1.00 88.12 102 GLU A C 1
ATOM 805 O O . GLU A 1 102 ? 14.922 -4.152 -31.991 1.00 88.12 102 GLU A O 1
ATOM 810 N N . LYS A 1 103 ? 14.333 -3.315 -29.998 1.00 87.50 103 LYS A N 1
ATOM 811 C CA . LYS A 1 103 ? 13.541 -4.495 -29.612 1.00 87.50 103 LYS A CA 1
ATOM 812 C C . LYS A 1 103 ? 12.062 -4.327 -29.903 1.00 87.50 103 LYS A C 1
ATOM 814 O O . LYS A 1 103 ? 11.386 -5.336 -30.103 1.00 87.50 103 LYS A O 1
ATOM 819 N N . MET A 1 104 ? 11.557 -3.092 -29.914 1.00 81.94 104 MET A N 1
ATOM 820 C CA . MET A 1 104 ? 10.138 -2.808 -30.146 1.00 81.94 104 MET A CA 1
ATOM 821 C C . MET A 1 104 ? 9.857 -2.159 -31.507 1.00 81.94 104 MET A C 1
ATOM 823 O O . MET A 1 104 ? 8.688 -2.101 -31.896 1.00 81.94 104 MET A O 1
ATOM 827 N N . ASN A 1 105 ? 10.892 -1.774 -32.271 1.00 82.38 105 ASN A N 1
ATOM 828 C CA . ASN A 1 105 ? 10.774 -1.103 -33.574 1.00 82.38 105 ASN A CA 1
ATOM 829 C C . ASN A 1 105 ? 9.874 0.141 -33.501 1.00 82.38 105 ASN A C 1
ATOM 831 O O . ASN A 1 105 ? 9.018 0.350 -34.362 1.00 82.38 105 ASN A O 1
ATOM 835 N N . LEU A 1 106 ? 10.032 0.923 -32.433 1.00 79.69 106 LEU A N 1
ATOM 836 C CA . LEU A 1 106 ? 9.355 2.201 -32.235 1.00 79.69 106 LEU A CA 1
ATOM 837 C C . LEU A 1 106 ? 10.400 3.304 -32.416 1.00 79.69 106 LEU A C 1
ATOM 839 O O . LEU A 1 106 ? 11.088 3.667 -31.467 1.00 79.69 106 LEU A O 1
ATOM 843 N N . ALA A 1 107 ? 10.566 3.762 -33.658 1.00 72.75 107 ALA A N 1
ATOM 844 C CA . ALA A 1 107 ? 11.557 4.780 -34.021 1.00 72.75 107 ALA A CA 1
ATOM 845 C C . ALA A 1 107 ? 11.121 6.208 -33.646 1.00 72.75 107 ALA A C 1
ATOM 847 O O . ALA A 1 107 ? 11.957 7.099 -33.575 1.00 72.75 107 ALA A O 1
ATOM 848 N N . ASP A 1 108 ? 9.832 6.405 -33.358 1.00 78.31 108 ASP A N 1
ATOM 849 C CA . ASP A 1 108 ? 9.247 7.715 -33.046 1.00 78.31 108 ASP A CA 1
ATOM 850 C C . ASP A 1 108 ? 9.410 8.110 -31.561 1.00 78.31 108 ASP A C 1
ATOM 852 O O . ASP A 1 108 ? 8.820 9.087 -31.103 1.00 78.31 108 ASP A O 1
ATOM 856 N N . PHE A 1 109 ? 10.166 7.330 -30.780 1.00 80.56 109 PHE A N 1
ATOM 857 C CA . PHE A 1 109 ? 10.378 7.557 -29.350 1.00 80.56 109 PHE A CA 1
ATOM 858 C C . PHE A 1 109 ? 11.682 8.338 -29.131 1.00 80.56 109 PHE A C 1
ATOM 860 O O . PHE A 1 109 ? 12.765 7.837 -29.430 1.00 80.56 109 PHE A O 1
ATOM 867 N N . ASP A 1 110 ? 11.571 9.557 -28.605 1.00 83.62 110 ASP A N 1
ATOM 868 C CA . ASP A 1 110 ? 12.692 10.479 -28.361 1.00 83.62 110 ASP A CA 1
ATOM 869 C C . ASP A 1 110 ? 12.890 10.752 -26.855 1.00 83.62 110 ASP A C 1
ATOM 871 O O . ASP A 1 110 ? 12.037 10.398 -26.047 1.00 83.62 110 ASP A O 1
ATOM 875 N N . THR A 1 111 ? 13.982 11.385 -26.423 1.00 84.06 111 THR A N 1
ATOM 876 C CA . THR A 1 111 ? 14.225 11.692 -24.994 1.00 84.06 111 THR A CA 1
ATOM 877 C C . THR A 1 111 ? 13.112 12.540 -24.381 1.00 84.06 111 THR A C 1
ATOM 879 O O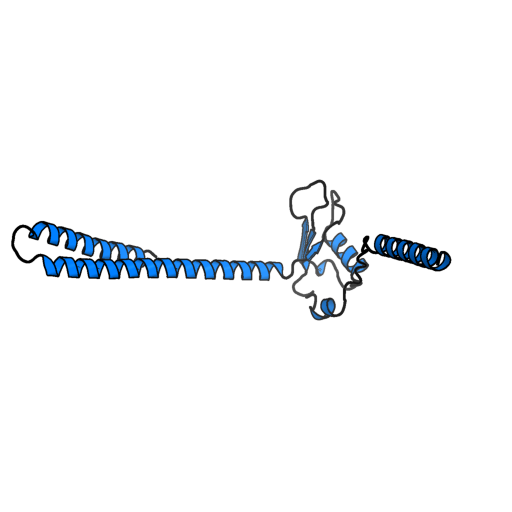 . THR A 1 111 ? 12.706 12.292 -23.251 1.00 84.06 111 THR A O 1
ATOM 882 N N . SER A 1 112 ? 12.519 13.445 -25.164 1.00 84.94 112 SER A N 1
ATOM 883 C CA . SER A 1 112 ? 11.345 14.247 -24.786 1.00 84.94 112 SER A CA 1
ATOM 884 C C . SER A 1 112 ? 10.099 13.422 -24.425 1.00 84.94 112 SER A C 1
ATOM 886 O O . SER A 1 112 ? 9.179 13.924 -23.779 1.00 84.94 112 SER A O 1
ATOM 888 N N . SER A 1 113 ? 10.057 12.148 -24.823 1.00 83.88 113 SER A N 1
ATOM 889 C CA . SER A 1 113 ? 8.971 11.222 -24.501 1.00 83.88 113 SER A CA 1
ATOM 890 C C . SER A 1 113 ? 9.132 10.514 -23.157 1.00 83.88 113 SER A C 1
ATOM 892 O O . SER A 1 113 ? 8.235 9.757 -22.777 1.00 83.88 113 SER A O 1
ATOM 894 N N . ILE A 1 114 ? 10.239 10.739 -22.447 1.00 87.75 114 ILE A N 1
ATOM 895 C CA . ILE A 1 114 ? 10.530 10.177 -21.129 1.00 87.75 114 ILE A CA 1
ATOM 896 C C . ILE A 1 114 ? 10.535 11.330 -20.123 1.00 87.75 114 ILE A C 1
ATOM 898 O O . ILE A 1 114 ? 11.347 12.238 -20.220 1.00 87.75 114 ILE A O 1
ATOM 902 N N . ASP A 1 115 ? 9.638 11.285 -19.138 1.00 87.62 115 ASP A N 1
ATOM 903 C CA . ASP A 1 115 ? 9.618 12.284 -18.061 1.00 87.62 115 ASP A CA 1
ATOM 904 C C . ASP A 1 115 ? 10.698 11.988 -17.013 1.00 87.62 115 ASP A C 1
ATOM 906 O O . ASP A 1 115 ? 11.209 12.889 -16.351 1.00 87.62 115 ASP A O 1
ATOM 910 N N . PHE A 1 116 ? 10.993 10.704 -16.795 1.00 87.38 116 PHE A N 1
ATOM 911 C CA . PHE A 1 116 ? 11.897 10.282 -15.735 1.00 87.38 116 PHE A CA 1
ATOM 912 C C . PHE A 1 116 ? 12.464 8.890 -15.992 1.00 87.38 116 PHE A C 1
ATOM 914 O O . PHE A 1 116 ? 11.723 7.958 -16.311 1.00 87.38 116 PHE A O 1
ATOM 921 N N . SER A 1 117 ? 13.770 8.716 -15.790 1.00 91.50 117 SER A N 1
ATOM 922 C CA . SER A 1 117 ? 14.432 7.416 -15.883 1.00 91.50 117 SER A CA 1
ATOM 923 C C . SER A 1 117 ? 15.562 7.293 -14.860 1.00 91.50 117 SER A C 1
ATOM 925 O O . SER A 1 117 ? 16.439 8.150 -14.791 1.00 91.50 117 SER A O 1
ATOM 927 N N . HIS A 1 118 ? 15.559 6.232 -14.046 1.00 91.44 118 HIS A N 1
ATOM 928 C CA . HIS A 1 118 ? 16.629 5.977 -13.072 1.00 91.44 118 HIS A CA 1
ATOM 929 C C . HIS A 1 118 ? 16.714 4.505 -12.642 1.00 91.44 118 HIS A C 1
ATOM 931 O O . HIS A 1 118 ? 15.761 3.736 -12.771 1.00 91.44 118 HIS A O 1
ATOM 937 N N . ARG A 1 119 ? 17.863 4.097 -12.089 1.00 92.44 119 ARG A N 1
ATOM 938 C CA . ARG A 1 119 ? 18.048 2.753 -11.512 1.00 92.44 119 ARG A CA 1
ATOM 939 C C . ARG A 1 119 ? 17.406 2.643 -10.136 1.00 92.44 119 ARG A C 1
ATOM 941 O O . ARG A 1 119 ? 17.600 3.512 -9.290 1.00 92.44 119 ARG A O 1
ATOM 948 N N . LEU A 1 120 ? 16.755 1.514 -9.873 1.00 91.31 120 LEU A N 1
ATOM 949 C CA . LEU A 1 120 ? 16.203 1.212 -8.555 1.00 91.31 120 LEU A CA 1
ATOM 950 C C . LEU A 1 120 ? 17.172 0.406 -7.691 1.00 91.31 120 LEU A C 1
ATOM 952 O O . LEU A 1 120 ? 17.745 -0.594 -8.125 1.00 91.31 120 LEU A O 1
ATOM 956 N N . GLY A 1 121 ? 17.250 0.785 -6.418 1.00 89.56 121 GLY A N 1
ATOM 957 C CA . GLY A 1 121 ? 17.912 0.009 -5.376 1.00 89.56 121 GLY A CA 1
ATOM 958 C C . GLY A 1 121 ? 19.432 0.165 -5.321 1.00 89.56 121 GLY A C 1
ATOM 959 O O . GLY A 1 121 ? 20.048 0.982 -6.013 1.00 89.56 121 GLY A O 1
ATOM 960 N N . THR A 1 122 ? 20.038 -0.631 -4.445 1.00 87.19 122 THR A N 1
ATOM 961 C CA . THR A 1 122 ? 21.479 -0.638 -4.179 1.00 87.19 122 THR A CA 1
ATOM 962 C C . THR A 1 122 ? 22.220 -1.549 -5.150 1.00 87.19 122 THR A C 1
ATOM 964 O O . THR A 1 122 ? 21.675 -2.557 -5.607 1.00 87.19 122 THR A O 1
ATOM 967 N N . LYS A 1 123 ? 23.458 -1.175 -5.501 1.00 83.19 123 LYS A N 1
ATOM 968 C CA . LYS A 1 123 ? 24.306 -1.972 -6.397 1.00 83.19 123 LYS A CA 1
ATOM 969 C C . LYS A 1 123 ? 24.520 -3.359 -5.783 1.00 83.19 123 LYS A C 1
ATOM 971 O O . LYS A 1 123 ? 24.871 -3.476 -4.611 1.00 83.19 123 LYS A O 1
ATOM 976 N N . LYS A 1 124 ? 24.259 -4.396 -6.575 1.00 82.81 124 LYS A N 1
ATOM 977 C CA . LYS A 1 124 ? 24.416 -5.812 -6.218 1.00 82.81 124 LYS A CA 1
ATOM 978 C C . LYS A 1 124 ? 25.134 -6.525 -7.364 1.00 82.81 124 LYS A C 1
ATOM 980 O O . LYS A 1 124 ? 25.481 -5.908 -8.361 1.00 82.81 124 LYS A O 1
ATOM 985 N N . ASP A 1 125 ? 25.291 -7.835 -7.232 1.00 86.88 125 ASP A N 1
ATOM 986 C CA . ASP A 1 125 ? 25.907 -8.716 -8.233 1.00 86.88 125 ASP A CA 1
ATOM 987 C C . ASP A 1 125 ? 25.156 -8.761 -9.586 1.00 86.88 125 ASP A C 1
ATOM 989 O O . ASP A 1 125 ? 25.686 -9.195 -10.603 1.00 86.88 125 ASP A O 1
ATOM 993 N N . ARG A 1 126 ? 23.899 -8.293 -9.630 1.00 87.69 126 ARG A N 1
ATOM 994 C CA . ARG A 1 126 ? 23.089 -8.203 -10.856 1.00 87.69 126 ARG A CA 1
ATOM 995 C C . ARG A 1 126 ? 22.805 -6.749 -11.221 1.00 87.69 126 ARG A C 1
ATOM 997 O O . ARG A 1 126 ? 22.557 -5.959 -10.306 1.00 87.69 126 ARG A O 1
ATOM 1004 N N . PRO A 1 127 ? 22.726 -6.421 -12.526 1.00 90.62 127 PRO A N 1
ATOM 1005 C CA . PRO A 1 127 ? 22.346 -5.086 -12.962 1.00 90.62 127 PRO A CA 1
ATOM 1006 C C . PRO A 1 127 ? 20.964 -4.717 -12.417 1.00 90.62 127 PRO A C 1
ATOM 1008 O O . PRO A 1 127 ? 19.984 -5.452 -12.592 1.00 90.62 127 PRO A O 1
ATOM 1011 N N . ARG A 1 128 ? 20.896 -3.566 -11.752 1.00 92.56 128 ARG A N 1
ATOM 1012 C CA . ARG A 1 128 ? 19.685 -2.988 -11.177 1.00 92.56 128 ARG A CA 1
ATOM 1013 C C . ARG A 1 128 ? 18.673 -2.675 -12.270 1.00 92.56 128 ARG A C 1
ATOM 1015 O O . ARG A 1 128 ? 19.059 -2.284 -13.368 1.00 92.56 128 ARG A O 1
ATOM 1022 N N . PRO A 1 129 ? 17.371 -2.805 -12.012 1.00 93.25 129 PRO A N 1
ATOM 1023 C CA . PRO A 1 129 ? 16.386 -2.431 -13.009 1.00 93.25 129 PRO A CA 1
ATOM 1024 C C . PRO A 1 129 ? 16.335 -0.912 -13.209 1.00 93.25 129 PRO A C 1
ATOM 1026 O O . PRO A 1 129 ? 16.532 -0.156 -12.256 1.00 93.25 129 PRO A O 1
ATOM 1029 N N . ILE A 1 130 ? 16.052 -0.479 -14.438 1.00 93.75 130 ILE A N 1
ATOM 1030 C CA . ILE A 1 130 ? 15.749 0.921 -14.763 1.00 93.75 130 ILE A CA 1
ATOM 1031 C C . ILE A 1 130 ? 14.237 1.112 -14.694 1.00 93.75 130 ILE A C 1
ATOM 1033 O O . ILE A 1 130 ? 13.496 0.430 -15.403 1.00 93.75 130 ILE A O 1
ATOM 1037 N N . LEU A 1 131 ? 13.797 2.038 -13.848 1.00 92.31 131 LEU A N 1
ATOM 1038 C CA . LEU A 1 131 ? 12.443 2.570 -13.826 1.00 92.31 131 LEU A CA 1
ATOM 1039 C C . LEU A 1 131 ? 12.365 3.715 -14.832 1.00 92.31 131 LEU A C 1
ATOM 1041 O O . LEU A 1 131 ? 13.086 4.695 -14.670 1.00 92.31 131 LEU A O 1
ATOM 1045 N N . SER A 1 132 ? 11.491 3.605 -15.827 1.00 91.44 132 SER A N 1
ATOM 1046 C CA . SER A 1 132 ? 11.239 4.663 -16.805 1.00 91.44 132 SER A CA 1
ATOM 1047 C C . SER A 1 132 ? 9.757 5.030 -16.823 1.00 91.44 132 SER A C 1
ATOM 1049 O O . SER A 1 132 ? 8.885 4.158 -16.857 1.00 91.44 132 SER A O 1
ATOM 1051 N N . LEU A 1 133 ? 9.481 6.330 -16.766 1.00 88.44 133 LEU A N 1
ATOM 1052 C CA . LEU A 1 133 ? 8.158 6.923 -16.880 1.00 88.44 133 LEU A CA 1
ATOM 1053 C C . LEU A 1 133 ? 8.066 7.672 -18.217 1.00 88.44 133 LEU A C 1
ATOM 1055 O O . LEU A 1 133 ? 8.796 8.644 -18.414 1.00 88.44 133 LEU A O 1
ATOM 1059 N N . PRO A 1 134 ? 7.182 7.248 -19.130 1.00 82.94 134 PRO A N 1
ATOM 1060 C CA . PRO A 1 134 ? 6.905 7.972 -20.353 1.00 82.94 134 PRO A CA 1
ATOM 1061 C C . PRO A 1 134 ? 6.060 9.212 -20.065 1.00 82.94 134 PRO A C 1
ATOM 1063 O O . PRO A 1 134 ? 5.200 9.210 -19.175 1.00 82.94 134 PRO A O 1
ATOM 1066 N N . SER A 1 135 ? 6.279 10.240 -20.875 1.00 79.69 135 SER A N 1
ATOM 1067 C CA . SER A 1 135 ? 5.570 11.501 -20.795 1.00 79.69 135 SER A CA 1
ATOM 1068 C C . SER A 1 135 ? 4.079 11.363 -21.064 1.00 79.69 135 SER A C 1
ATOM 1070 O O . SER A 1 135 ? 3.592 10.441 -21.724 1.00 79.69 135 SER A O 1
ATOM 1072 N N . HIS A 1 136 ? 3.307 12.311 -20.538 1.00 64.94 136 HIS A N 1
ATOM 1073 C CA . HIS A 1 136 ? 1.851 12.288 -20.629 1.00 64.94 136 HIS A CA 1
ATOM 1074 C C . HIS A 1 136 ? 1.328 12.355 -22.079 1.00 64.94 136 HIS A C 1
ATOM 1076 O O . HIS A 1 136 ? 0.186 11.956 -22.319 1.00 64.94 136 HIS A O 1
ATOM 1082 N N . GLN A 1 137 ? 2.150 12.827 -23.027 1.00 59.91 137 GLN A N 1
ATOM 1083 C CA . GLN A 1 137 ? 1.822 12.901 -24.456 1.00 59.91 137 GLN A CA 1
ATOM 1084 C C . GLN A 1 137 ? 2.098 11.597 -25.218 1.00 59.91 137 GLN A C 1
ATOM 1086 O O . GLN A 1 137 ? 1.402 11.298 -26.183 1.00 59.91 137 GLN A O 1
ATOM 1091 N N . THR A 1 138 ? 3.041 10.772 -24.763 1.00 58.25 138 THR A N 1
ATOM 1092 C CA . THR A 1 138 ? 3.472 9.540 -25.443 1.00 58.25 138 THR A CA 1
ATOM 1093 C C . THR A 1 138 ? 2.739 8.312 -24.933 1.00 58.25 138 THR A C 1
ATOM 1095 O O . THR A 1 138 ? 3.335 7.253 -24.744 1.00 58.25 138 THR A O 1
ATOM 1098 N N . ILE A 1 139 ? 1.423 8.443 -24.704 1.00 53.19 139 ILE A N 1
ATOM 1099 C CA . ILE A 1 139 ? 0.558 7.334 -24.293 1.00 53.19 139 ILE A CA 1
ATOM 1100 C C . ILE A 1 139 ? 0.850 6.158 -25.225 1.00 53.19 139 ILE A C 1
ATOM 1102 O O . ILE A 1 139 ? 0.435 6.180 -26.380 1.00 53.19 139 ILE A O 1
ATOM 1106 N N . PHE A 1 140 ? 1.538 5.134 -24.704 1.00 54.19 140 PHE A N 1
ATOM 1107 C CA . PHE A 1 140 ? 1.564 3.804 -25.289 1.00 54.19 140 PHE A CA 1
ATOM 1108 C C . PHE A 1 140 ? 0.102 3.405 -25.424 1.00 54.19 140 PHE A C 1
ATOM 1110 O O . PHE A 1 140 ? -0.544 2.997 -24.450 1.00 54.19 140 PHE A O 1
ATOM 1117 N N . SER A 1 141 ? -0.471 3.644 -26.600 1.00 43.69 141 SER A N 1
ATOM 1118 C CA . SER A 1 141 ? -1.843 3.285 -26.870 1.00 43.69 141 SER A CA 1
ATOM 1119 C C . SER A 1 141 ? -1.888 1.787 -26.646 1.00 43.69 141 SER A C 1
ATOM 1121 O O . SER A 1 141 ? -1.152 1.017 -27.258 1.00 43.69 141 SER A O 1
ATOM 1123 N N . THR A 1 142 ? -2.725 1.344 -25.714 1.00 45.91 142 THR A N 1
ATOM 1124 C CA . THR A 1 142 ? -2.882 -0.086 -25.412 1.00 45.91 142 THR A CA 1
ATOM 1125 C C . THR A 1 142 ? -3.318 -0.893 -26.642 1.00 45.91 142 THR A C 1
ATOM 1127 O O . THR A 1 142 ? -3.270 -2.121 -26.610 1.00 45.91 142 THR A O 1
ATOM 1130 N N . LYS A 1 143 ? -3.696 -0.220 -27.737 1.00 43.78 143 LYS A N 1
ATOM 1131 C CA . LYS A 1 143 ? -3.904 -0.812 -29.059 1.00 43.78 143 LYS A CA 1
ATOM 1132 C C . LYS A 1 143 ? -2.590 -1.318 -29.678 1.00 43.78 143 LYS A C 1
ATOM 1134 O O . LYS A 1 143 ? -2.566 -2.445 -30.163 1.00 43.78 143 LYS A O 1
ATOM 1139 N N . ASP A 1 144 ? -1.486 -0.590 -29.529 1.00 50.09 144 ASP A N 1
ATOM 1140 C CA . ASP A 1 144 ? -0.200 -0.909 -30.171 1.00 50.09 144 ASP A CA 1
ATOM 1141 C C . ASP A 1 144 ? 0.505 -2.104 -29.509 1.00 50.09 144 ASP A C 1
ATOM 1143 O O . ASP A 1 144 ? 1.174 -2.899 -30.174 1.00 50.09 144 ASP A O 1
ATOM 1147 N N . LEU A 1 145 ? 0.305 -2.289 -28.196 1.00 48.12 145 LEU A N 1
ATOM 1148 C CA . LEU A 1 145 ? 0.861 -3.424 -27.449 1.00 48.12 145 LEU A CA 1
ATOM 1149 C C . LEU A 1 145 ? 0.020 -4.707 -27.585 1.00 48.12 145 LEU A C 1
ATOM 1151 O O . LEU A 1 145 ? 0.558 -5.810 -27.494 1.00 48.12 145 LEU A O 1
ATOM 1155 N N . LYS A 1 146 ? -1.300 -4.591 -27.794 1.00 41.41 146 LYS A N 1
ATOM 1156 C CA . LYS A 1 146 ? -2.211 -5.751 -27.854 1.00 41.41 146 LYS A CA 1
ATOM 1157 C C . LYS A 1 146 ? -2.166 -6.466 -29.207 1.00 41.41 146 LYS A C 1
ATOM 1159 O O . LYS A 1 146 ? -2.387 -7.676 -29.255 1.00 41.41 146 LYS A O 1
ATOM 1164 N N . GLU A 1 147 ? -1.824 -5.755 -30.280 1.00 43.91 147 GLU A N 1
ATOM 1165 C CA . GLU A 1 147 ? -1.669 -6.342 -31.619 1.00 43.91 147 GLU A CA 1
ATOM 1166 C C . GLU A 1 147 ? -0.314 -7.029 -31.834 1.00 43.91 147 GLU A C 1
ATOM 1168 O O . GLU A 1 147 ? -0.169 -7.880 -32.714 1.00 43.91 147 GLU A O 1
ATOM 1173 N N . ARG A 1 148 ? 0.684 -6.741 -30.996 1.00 53.41 148 ARG A N 1
ATOM 1174 C CA . ARG A 1 148 ? 2.039 -7.271 -31.165 1.00 53.41 148 ARG A CA 1
ATOM 1175 C C . ARG A 1 148 ? 2.336 -8.333 -30.118 1.00 53.41 148 ARG A C 1
ATOM 1177 O O . ARG A 1 148 ? 2.990 -8.089 -29.109 1.00 53.41 148 ARG A O 1
ATOM 1184 N N . LYS A 1 149 ? 1.859 -9.558 -30.378 1.00 39.69 149 LYS A N 1
ATOM 1185 C CA . LYS A 1 149 ? 2.238 -10.734 -29.581 1.00 39.69 149 LYS A CA 1
ATOM 1186 C C . LYS A 1 149 ? 3.768 -10.811 -29.473 1.00 39.69 149 LYS A C 1
ATOM 1188 O O . LYS A 1 149 ? 4.433 -10.847 -30.513 1.00 39.69 149 LYS A O 1
ATOM 1193 N N . PRO A 1 150 ? 4.344 -10.904 -28.263 1.00 43.28 150 PRO A N 1
ATOM 1194 C CA . PRO A 1 150 ? 5.774 -11.113 -28.126 1.00 43.28 150 PRO A CA 1
ATOM 1195 C C . PRO A 1 150 ? 6.130 -12.463 -28.756 1.00 43.28 150 PRO A C 1
ATOM 1197 O O . PRO A 1 150 ? 5.700 -13.516 -28.282 1.00 43.28 150 PRO A O 1
ATOM 1200 N N . LYS A 1 151 ? 6.935 -12.451 -29.827 1.00 44.50 151 LYS A N 1
ATOM 1201 C CA . LYS A 1 151 ? 7.598 -13.647 -30.376 1.00 44.50 151 LYS A CA 1
ATOM 1202 C C . LYS A 1 151 ? 8.729 -14.077 -29.432 1.00 44.50 151 LYS A C 1
ATOM 1204 O O . LYS A 1 151 ? 9.898 -14.126 -29.799 1.00 44.50 151 LYS A O 1
ATOM 1209 N N . GLY A 1 152 ? 8.381 -14.372 -28.184 1.00 40.28 152 GLY A N 1
ATOM 1210 C CA . GLY A 1 152 ? 9.276 -14.988 -27.219 1.00 40.28 152 GLY A CA 1
ATOM 1211 C C . GLY A 1 152 ? 9.416 -16.465 -27.553 1.00 40.28 152 GLY A C 1
ATOM 1212 O O . GLY A 1 152 ? 8.545 -17.267 -27.223 1.00 40.28 152 GLY A O 1
ATOM 1213 N N . LYS A 1 153 ? 10.517 -16.831 -28.213 1.00 44.09 153 LYS A N 1
ATOM 1214 C CA . LYS A 1 153 ? 10.964 -18.221 -28.366 1.00 44.09 153 LYS A CA 1
ATOM 1215 C C . LYS A 1 153 ? 11.295 -18.754 -26.964 1.00 44.09 153 LYS A C 1
ATOM 1217 O O . LYS A 1 153 ? 12.430 -18.645 -26.505 1.00 44.09 153 LYS A O 1
ATOM 1222 N N . ARG A 1 154 ? 10.302 -19.298 -26.253 1.00 41.94 154 ARG A N 1
ATOM 1223 C CA . ARG A 1 154 ? 10.552 -20.152 -25.087 1.00 41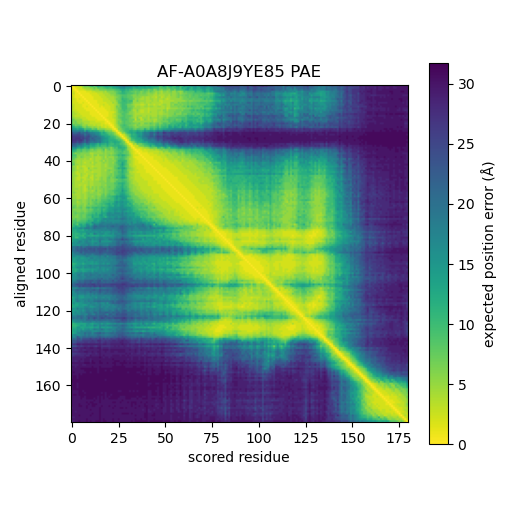.94 154 ARG A CA 1
ATOM 1224 C C . ARG A 1 154 ? 11.320 -21.365 -25.605 1.00 41.94 154 ARG A C 1
ATOM 1226 O O . ARG A 1 154 ? 10.768 -22.197 -26.316 1.00 41.94 154 ARG A O 1
ATOM 1233 N N . ARG A 1 155 ? 12.628 -21.410 -25.348 1.00 45.78 155 ARG A N 1
ATOM 1234 C CA . ARG A 1 155 ? 13.415 -22.628 -25.536 1.00 45.78 155 ARG A CA 1
ATOM 1235 C C . ARG A 1 155 ? 13.014 -23.580 -24.411 1.00 45.78 155 ARG A C 1
ATOM 1237 O O . ARG A 1 155 ? 13.602 -23.530 -23.335 1.00 45.78 155 ARG A O 1
ATOM 1244 N N . ASP A 1 156 ? 11.993 -24.397 -24.653 1.00 44.16 156 ASP A N 1
ATOM 1245 C CA . ASP A 1 156 ? 11.693 -25.555 -23.814 1.00 44.16 156 ASP A CA 1
ATOM 1246 C C . ASP A 1 156 ? 12.847 -26.552 -23.954 1.00 44.16 156 ASP A C 1
ATOM 1248 O O . ASP A 1 156 ? 12.962 -27.266 -24.948 1.00 44.16 156 ASP A O 1
ATOM 1252 N N . LYS A 1 157 ? 13.720 -26.597 -22.946 1.00 46.81 157 LYS A N 1
ATOM 1253 C CA . LYS A 1 157 ? 14.791 -27.598 -22.822 1.00 46.81 157 LYS A CA 1
ATOM 1254 C C . LYS A 1 157 ? 14.275 -29.012 -22.483 1.00 46.81 157 LYS A C 1
ATOM 1256 O O . LYS A 1 157 ? 15.081 -29.889 -22.227 1.00 46.81 157 LYS A O 1
ATOM 1261 N N . GLY A 1 158 ? 12.959 -29.250 -22.487 1.00 41.50 158 GLY A N 1
ATOM 1262 C CA . GLY A 1 158 ? 12.352 -30.556 -22.173 1.00 41.50 158 GLY A CA 1
ATOM 1263 C C . GLY A 1 158 ? 11.925 -31.391 -23.388 1.00 41.50 158 GLY A C 1
ATOM 1264 O O . GLY A 1 158 ? 11.359 -32.467 -23.225 1.00 41.50 158 GLY A O 1
ATOM 1265 N N . GLY A 1 159 ? 12.130 -30.898 -24.617 1.00 41.47 159 GLY A N 1
ATOM 1266 C CA . GLY A 1 159 ? 11.624 -31.549 -25.834 1.00 41.47 159 GLY A CA 1
ATOM 1267 C C . GLY A 1 159 ? 12.542 -32.602 -26.469 1.00 41.47 159 GLY A C 1
ATOM 1268 O O . GLY A 1 159 ? 12.060 -33.400 -27.277 1.00 41.47 159 GLY A O 1
ATOM 1269 N N . GLU A 1 160 ? 13.840 -32.607 -26.148 1.00 47.00 160 GLU A N 1
ATOM 1270 C CA . GLU A 1 160 ? 14.805 -33.552 -26.737 1.00 47.00 160 GLU A CA 1
ATOM 1271 C C . GLU A 1 160 ? 14.805 -34.914 -26.031 1.00 47.00 160 GLU A C 1
ATOM 1273 O O . GLU A 1 160 ? 14.714 -35.930 -26.721 1.00 47.00 160 GLU A O 1
ATOM 1278 N N . GLU A 1 161 ? 14.734 -34.959 -24.696 1.00 50.97 161 GLU A N 1
ATOM 1279 C CA . GLU A 1 161 ? 14.702 -36.228 -23.940 1.00 50.97 161 GLU A CA 1
ATOM 1280 C C . GLU A 1 161 ? 13.482 -37.098 -24.296 1.00 50.97 161 GLU A C 1
ATOM 1282 O O . GLU A 1 161 ? 13.593 -38.309 -24.486 1.00 50.97 161 GLU A O 1
ATOM 1287 N N . ILE A 1 162 ? 12.316 -36.482 -24.525 1.00 53.88 162 ILE A N 1
ATOM 1288 C CA . ILE A 1 162 ? 11.077 -37.217 -24.839 1.00 53.88 162 ILE A CA 1
ATOM 1289 C C . ILE A 1 162 ? 11.106 -37.810 -26.263 1.00 53.88 162 ILE A C 1
ATOM 1291 O O . ILE A 1 162 ? 10.419 -38.799 -26.556 1.00 53.88 162 ILE A O 1
ATOM 1295 N N . LYS A 1 163 ? 11.885 -37.227 -27.186 1.00 55.66 163 LYS A N 1
ATOM 1296 C CA . LYS A 1 163 ? 12.037 -37.770 -28.548 1.00 55.66 163 LYS A CA 1
ATOM 1297 C C . LYS A 1 163 ? 12.989 -38.958 -28.574 1.00 55.66 163 LYS A C 1
ATOM 1299 O O . LYS A 1 163 ? 12.743 -39.892 -29.341 1.00 55.66 163 LYS A O 1
ATOM 1304 N N . GLU A 1 164 ? 14.024 -38.940 -27.744 1.00 58.09 164 GLU A N 1
ATOM 1305 C CA . GLU A 1 164 ? 15.006 -40.018 -27.666 1.00 58.09 164 GLU A CA 1
ATOM 1306 C C . GLU A 1 164 ? 14.414 -41.256 -26.976 1.00 58.09 164 GLU A C 1
ATOM 1308 O O . GLU A 1 164 ? 14.447 -42.351 -27.544 1.00 58.09 164 GLU A O 1
ATOM 1313 N N . GLU A 1 165 ? 13.675 -41.068 -25.878 1.00 60.00 165 GLU A N 1
ATOM 1314 C CA . GLU A 1 165 ? 13.001 -42.160 -25.161 1.00 60.00 165 GLU A CA 1
ATOM 1315 C C . GLU A 1 165 ? 11.908 -42.847 -26.012 1.00 60.00 165 GLU A C 1
ATOM 1317 O O . GLU A 1 165 ? 11.752 -44.074 -26.016 1.00 60.00 165 GLU A O 1
ATOM 1322 N N . LYS A 1 166 ? 11.174 -42.082 -26.837 1.00 64.00 166 LYS A N 1
ATOM 1323 C CA . LYS A 1 166 ? 10.194 -42.654 -27.783 1.00 64.00 166 LYS A CA 1
ATOM 1324 C C . LYS A 1 166 ? 10.846 -43.400 -28.950 1.00 64.00 166 LYS A C 1
ATOM 1326 O O . LYS A 1 166 ? 10.218 -44.307 -29.505 1.00 64.00 166 LYS A O 1
ATOM 1331 N N . LYS A 1 167 ? 12.071 -43.037 -29.340 1.00 69.75 167 LYS A N 1
ATOM 1332 C CA . LYS A 1 167 ? 12.823 -43.703 -30.416 1.00 69.75 167 LYS A CA 1
ATOM 1333 C C . LYS A 1 167 ? 13.429 -45.021 -29.920 1.00 69.75 167 LYS A C 1
ATOM 1335 O O . LYS A 1 167 ? 13.304 -46.033 -30.609 1.00 69.75 167 LYS A O 1
ATOM 1340 N N . GLU A 1 168 ? 13.948 -45.032 -28.694 1.00 69.81 168 GLU A N 1
ATOM 1341 C CA . GLU A 1 168 ? 14.423 -46.219 -27.967 1.00 69.81 168 GLU A CA 1
ATOM 1342 C C . GLU A 1 168 ? 13.299 -47.262 -27.799 1.00 69.81 168 GLU A C 1
ATOM 1344 O O . GLU A 1 168 ? 13.440 -48.436 -28.151 1.00 69.81 168 GLU A O 1
ATOM 1349 N N . ARG A 1 169 ? 12.112 -46.820 -27.360 1.00 68.81 169 ARG A N 1
ATOM 1350 C CA . ARG A 1 169 ? 10.961 -47.707 -27.114 1.00 68.81 169 ARG A CA 1
ATOM 1351 C C . ARG A 1 169 ? 10.360 -48.301 -28.394 1.00 68.81 169 ARG A C 1
ATOM 1353 O O . ARG A 1 169 ? 9.767 -49.379 -28.348 1.00 68.81 169 ARG A O 1
ATOM 1360 N N . LYS A 1 170 ? 10.514 -47.629 -29.542 1.00 70.75 170 LYS A N 1
ATOM 1361 C CA . LYS A 1 170 ? 10.131 -48.182 -30.854 1.00 70.75 170 LYS A CA 1
ATOM 1362 C C . LYS A 1 170 ? 11.113 -49.248 -31.345 1.00 70.75 170 LYS A C 1
ATOM 1364 O O . LYS A 1 170 ? 10.649 -50.223 -31.925 1.00 70.75 170 LYS A O 1
ATOM 1369 N N . ARG A 1 171 ? 12.416 -49.106 -31.070 1.00 69.81 171 ARG A N 1
ATOM 1370 C CA . ARG A 1 171 ? 13.435 -50.109 -31.435 1.00 69.81 171 ARG A CA 1
ATOM 1371 C C . ARG A 1 171 ? 13.248 -51.428 -30.682 1.00 69.81 171 ARG A C 1
ATOM 1373 O O . ARG A 1 171 ? 13.210 -52.482 -31.309 1.00 69.81 171 ARG A O 1
ATOM 1380 N N . ARG A 1 172 ? 12.979 -51.368 -29.374 1.00 69.69 172 ARG A N 1
ATOM 1381 C CA . ARG A 1 172 ? 12.715 -52.580 -28.572 1.00 69.69 172 ARG A CA 1
ATOM 1382 C C . ARG A 1 172 ? 11.474 -53.346 -29.046 1.00 69.69 172 ARG A C 1
ATOM 1384 O O . ARG A 1 172 ? 11.503 -54.564 -29.160 1.00 69.69 172 ARG A O 1
ATOM 1391 N N . LYS A 1 173 ? 10.410 -52.629 -29.432 1.00 69.94 173 LYS A N 1
ATOM 1392 C CA . LYS A 1 173 ? 9.189 -53.247 -29.982 1.00 69.94 173 LYS A CA 1
ATOM 1393 C C . LYS A 1 173 ? 9.367 -53.852 -31.378 1.00 69.94 173 LYS A C 1
ATOM 1395 O O . LYS A 1 173 ? 8.611 -54.754 -31.729 1.00 69.94 173 LYS A O 1
ATOM 1400 N N . SER A 1 174 ? 10.302 -53.357 -32.192 1.00 67.69 174 SER A N 1
ATOM 1401 C CA . SER A 1 174 ? 10.615 -53.990 -33.481 1.00 67.69 174 SER A CA 1
ATOM 1402 C C . SER A 1 174 ? 11.470 -55.245 -33.320 1.00 67.69 174 SER A C 1
ATOM 1404 O O . SER A 1 174 ? 11.296 -56.179 -34.091 1.00 67.69 174 SER A O 1
ATOM 1406 N N . GLU A 1 175 ? 12.334 -55.303 -32.307 1.00 68.06 175 GLU A N 1
ATOM 1407 C CA . GLU A 1 175 ? 13.180 -56.474 -32.039 1.00 68.06 175 GLU A CA 1
ATOM 1408 C C . GLU A 1 175 ? 12.392 -57.642 -31.422 1.00 68.06 175 GLU A C 1
ATOM 1410 O O . GLU A 1 175 ? 12.633 -58.793 -31.778 1.00 68.06 175 GLU A O 1
ATOM 1415 N N . GLU A 1 176 ? 11.386 -57.367 -30.582 1.00 65.19 176 GLU A N 1
ATOM 1416 C CA . GLU A 1 176 ? 10.462 -58.398 -30.068 1.00 65.19 176 GLU A CA 1
ATOM 1417 C C . GLU A 1 176 ? 9.589 -59.031 -31.161 1.00 65.19 176 GLU A C 1
ATOM 1419 O O . GLU A 1 176 ? 9.196 -60.186 -31.040 1.00 65.19 176 GLU A O 1
ATOM 1424 N N . ARG A 1 177 ? 9.307 -58.313 -32.255 1.00 60.69 177 ARG A N 1
ATOM 1425 C CA . ARG A 1 177 ? 8.516 -58.841 -33.381 1.00 60.69 177 ARG A CA 1
ATOM 1426 C C . ARG A 1 177 ? 9.302 -59.742 -34.331 1.00 60.69 177 ARG A C 1
ATOM 1428 O O . ARG A 1 177 ? 8.688 -60.375 -35.174 1.00 60.69 177 ARG A O 1
ATOM 1435 N N . ILE A 1 178 ? 10.628 -59.772 -34.223 1.00 61.78 178 ILE A N 1
ATOM 1436 C CA . ILE A 1 178 ? 11.502 -60.592 -35.079 1.00 61.78 178 ILE A CA 1
ATOM 1437 C C . ILE A 1 178 ? 11.860 -61.922 -34.384 1.00 61.78 178 ILE A C 1
ATOM 1439 O O . ILE A 1 178 ? 12.394 -62.825 -35.018 1.00 61.78 178 ILE A O 1
ATOM 1443 N N . LYS A 1 179 ? 11.553 -62.066 -33.085 1.00 56.22 179 LYS A N 1
ATOM 1444 C CA . LYS A 1 179 ? 11.857 -63.263 -32.279 1.00 56.22 179 LYS A CA 1
ATOM 1445 C C . LYS A 1 179 ? 10.661 -64.189 -32.005 1.00 56.22 179 LYS A C 1
ATOM 1447 O O . LYS A 1 179 ? 10.875 -65.215 -31.367 1.00 56.22 179 LYS A O 1
ATOM 1452 N N . ASN A 1 180 ? 9.463 -63.851 -32.488 1.00 47.31 180 ASN A N 1
ATOM 1453 C CA . ASN A 1 180 ? 8.269 -64.706 -32.445 1.00 47.31 180 ASN A CA 1
ATOM 1454 C C . ASN A 1 180 ? 7.855 -65.128 -33.850 1.00 47.31 180 ASN A C 1
ATOM 1456 O O . ASN A 1 180 ? 7.850 -64.240 -34.732 1.00 47.31 180 ASN A O 1
#

Foldseek 3Di:
DVVVVVVLVVLVVVLVVLVVVLVVCVVDDDNDVSVVVSVVSVVVSVVVVVVVVVVVVVVVVVVVVVVVVVVCVVCVQKDKAFQDDDDPDDPQLVSVLVCCCVVVVPPVDDSLQWPDWDFDDDDDPGGGIIITGTDPVPPPPVVSVVVDDPPPPPPPPPPPVVVVVVVVVVVVVVVVVVVD

Solvent-accessible surface area (backbone atoms only — not comparable to full-atom values): 10790 Å² total; per-residue (Å²): 109,67,70,57,52,53,50,48,53,50,53,49,52,53,49,51,52,51,52,55,51,56,62,70,48,68,85,60,90,80,71,69,60,61,53,53,51,51,52,51,53,49,52,55,51,52,50,51,52,52,51,50,52,50,50,52,52,49,54,49,52,52,48,53,56,50,48,51,52,52,53,50,60,66,49,68,62,56,44,77,47,70,77,50,85,82,62,95,87,63,63,52,56,60,57,51,43,51,48,41,33,74,75,66,70,44,78,90,64,52,73,88,38,44,72,44,56,46,72,51,82,76,94,61,100,56,53,50,36,34,43,34,33,57,24,91,87,57,64,76,52,71,67,68,61,68,75,53,75,80,86,70,82,77,81,67,86,69,62,61,65,61,53,52,56,55,51,54,57,50,51,55,58,55,56,60,62,72,76,107

Secondary structure (DSSP, 8-state):
-HHHHHHHHHHHHHHHHHHHHHHHHTTSS--HHHHHHHHHHHHHHHHHHHHHHHHHHHHHHHHHHHHHHHHHHHHTT-EEE-SPPP-TT--HHHHHHHHIIIII--TT--GGGEEEEEE-S---SSPPPEEEEE-TTS---HHHHHSS--------TTTTHHHHHHHHHHHHHHHHTT--

Organism: NCBI:txid405034

Radius of gyration: 36.09 Å; Cα contacts (8 Å, |Δi|>4): 104; chains: 1; bounding box: 66×79×87 Å